Protein AF-X1HHA1-F1 (afdb_monomer_lite)

Organism: NCBI:txid412755

Foldseek 3Di:
DDDQFKKKFFLADCVQFDPVFKDKAQWDDAPNHQTDHSQKIFIWTHGVPRPDPPDDTHTGMIIHGNVHDDPVRVVVVCVVSVRDGPDIGGRNDLPPDPDDPPDPDPDQLQCPQWAWAWDADPVRFTKIKTAPGWAPPRWGDDPSPDTDGDHQVNCVVVVVVQDWDFDADPPDPVGTQAISVVVQWDWDQDNTHIIIMGRGDPDPVSVVVNVVSHVD

pLDDT: mean 76.44, std 15.83, range [33.91, 95.75]

Structure (mmCIF, N/CA/C/O backbone):
data_AF-X1HHA1-F1
#
_entry.id   AF-X1HHA1-F1
#
loop_
_atom_site.group_PDB
_atom_site.id
_atom_site.type_symbol
_atom_site.label_atom_id
_atom_site.label_alt_id
_atom_site.label_comp_id
_atom_site.label_asym_id
_atom_site.label_entity_id
_atom_site.label_seq_id
_atom_site.pdbx_PDB_ins_code
_atom_site.Cartn_x
_atom_site.Cartn_y
_atom_site.Cartn_z
_atom_site.occupancy
_atom_site.B_iso_or_equiv
_atom_site.auth_seq_id
_atom_site.auth_comp_id
_atom_site.auth_asym_id
_atom_site.auth_atom_id
_atom_site.pdbx_PDB_model_num
ATOM 1 N N . MET A 1 1 ? 14.373 -5.058 -29.067 1.00 40.28 1 MET A N 1
ATOM 2 C CA . MET A 1 1 ? 14.393 -4.889 -27.602 1.00 40.28 1 MET A CA 1
ATOM 3 C C . MET A 1 1 ? 15.536 -3.934 -27.298 1.00 40.28 1 MET A C 1
ATOM 5 O O . MET A 1 1 ? 16.679 -4.352 -27.459 1.00 40.28 1 MET A O 1
ATOM 9 N N . PRO A 1 2 ? 15.276 -2.637 -27.064 1.00 44.66 2 PRO A N 1
ATOM 10 C CA . PRO A 1 2 ? 16.333 -1.727 -26.633 1.00 44.66 2 PRO A CA 1
ATOM 11 C C . PRO A 1 2 ? 16.893 -2.208 -25.286 1.00 44.66 2 PRO A C 1
ATOM 13 O O . PRO A 1 2 ? 16.159 -2.743 -24.461 1.00 44.66 2 PRO A O 1
ATOM 16 N N . TYR A 1 3 ? 18.209 -2.102 -25.116 1.00 46.59 3 TYR A N 1
ATOM 17 C CA . TYR A 1 3 ? 18.872 -2.399 -23.849 1.00 46.59 3 TYR A CA 1
ATOM 18 C C . TYR A 1 3 ? 18.558 -1.270 -22.862 1.00 46.59 3 TYR A C 1
ATOM 20 O O . TYR A 1 3 ? 18.626 -0.106 -23.251 1.00 46.59 3 TYR A O 1
ATOM 28 N N . ALA A 1 4 ? 18.268 -1.617 -21.607 1.00 52.94 4 ALA A N 1
ATOM 29 C CA . ALA A 1 4 ? 17.821 -0.706 -20.546 1.00 52.94 4 ALA A CA 1
ATOM 30 C C . ALA A 1 4 ? 18.732 0.519 -20.286 1.00 52.94 4 ALA A C 1
ATOM 32 O O . ALA A 1 4 ? 18.313 1.462 -19.634 1.00 52.94 4 ALA A O 1
ATOM 33 N N . ASN A 1 5 ? 19.956 0.552 -20.828 1.00 63.41 5 ASN A N 1
ATOM 34 C CA . ASN A 1 5 ? 20.992 1.518 -20.442 1.00 63.41 5 ASN A CA 1
ATOM 35 C C . ASN A 1 5 ? 21.490 2.392 -21.616 1.00 63.41 5 ASN A C 1
ATOM 37 O O . ASN A 1 5 ? 22.507 3.078 -21.498 1.00 63.41 5 ASN A O 1
ATOM 41 N N . GLU A 1 6 ? 20.860 2.325 -22.797 1.00 69.19 6 GLU A N 1
ATOM 42 C CA . GLU A 1 6 ? 21.356 3.017 -23.997 1.00 69.19 6 GLU A CA 1
ATOM 43 C C . GLU A 1 6 ? 20.220 3.621 -24.831 1.00 69.19 6 GLU A C 1
ATOM 45 O O . GLU A 1 6 ? 19.357 2.899 -25.335 1.00 69.19 6 GLU A O 1
ATOM 50 N N . HIS A 1 7 ? 20.265 4.938 -25.066 1.00 74.00 7 HIS A N 1
ATOM 51 C CA . HIS A 1 7 ? 19.402 5.568 -26.061 1.00 74.00 7 HIS A CA 1
ATOM 52 C C . HIS A 1 7 ? 19.818 5.096 -27.455 1.00 74.00 7 HIS A C 1
ATOM 54 O O . HIS A 1 7 ? 20.997 4.912 -27.759 1.00 74.00 7 HIS A O 1
ATOM 60 N N . SER A 1 8 ? 18.848 4.904 -28.334 1.00 77.56 8 SER A N 1
ATOM 61 C CA . SER A 1 8 ? 19.041 4.311 -29.646 1.00 77.56 8 SER A CA 1
ATOM 62 C C . SER A 1 8 ? 18.475 5.199 -30.736 1.00 77.56 8 SER A C 1
ATOM 64 O O . SER A 1 8 ? 17.267 5.263 -30.940 1.00 77.56 8 SER A O 1
ATOM 66 N N . ALA A 1 9 ? 19.358 5.809 -31.516 1.00 80.19 9 ALA A N 1
ATOM 67 C CA . ALA A 1 9 ? 18.980 6.489 -32.741 1.00 80.19 9 ALA A CA 1
ATOM 68 C C . ALA A 1 9 ? 19.104 5.525 -33.923 1.00 80.19 9 ALA A C 1
ATOM 70 O O . ALA A 1 9 ? 20.203 5.189 -34.370 1.00 80.19 9 ALA A O 1
ATOM 71 N N . ARG A 1 10 ? 17.969 5.073 -34.447 1.00 79.62 10 ARG A N 1
ATOM 72 C CA . ARG A 1 10 ? 17.901 4.211 -35.624 1.00 79.62 10 ARG A CA 1
ATOM 73 C C . ARG A 1 10 ? 18.060 5.055 -36.883 1.00 79.62 10 ARG A C 1
ATOM 75 O O . ARG A 1 10 ? 17.212 5.889 -37.187 1.00 79.62 10 ARG A O 1
ATOM 82 N N . LEU A 1 11 ? 19.134 4.826 -37.633 1.00 78.31 11 LEU A N 1
ATOM 83 C CA . LEU A 1 11 ? 19.413 5.537 -38.884 1.00 78.31 11 LEU A CA 1
ATOM 84 C C . LEU A 1 11 ? 18.693 4.903 -40.075 1.00 78.31 11 LEU A C 1
ATOM 86 O O . LEU A 1 11 ? 18.327 5.610 -41.011 1.00 78.31 11 LEU A O 1
ATOM 90 N N . ARG A 1 12 ? 18.498 3.579 -40.045 1.00 74.62 12 ARG A N 1
ATOM 91 C CA . ARG A 1 12 ? 17.799 2.802 -41.077 1.00 74.62 12 ARG A CA 1
ATOM 92 C C . ARG A 1 12 ? 17.052 1.619 -40.480 1.00 74.62 12 ARG A C 1
ATOM 94 O O . ARG A 1 12 ? 17.374 1.173 -39.378 1.00 74.62 12 ARG A O 1
ATOM 101 N N . ASP A 1 13 ? 16.066 1.122 -41.215 1.00 70.88 13 ASP A N 1
ATOM 102 C CA . ASP A 1 13 ? 15.265 -0.012 -40.777 1.00 70.88 13 ASP A CA 1
ATOM 103 C C . ASP A 1 13 ? 16.130 -1.285 -40.679 1.00 70.88 13 ASP A C 1
ATOM 105 O O . ASP A 1 13 ? 16.857 -1.579 -41.628 1.00 70.88 13 ASP A O 1
ATOM 109 N N . PRO A 1 14 ? 16.123 -2.029 -39.553 1.00 67.38 14 PRO A N 1
ATOM 110 C CA . PRO A 1 14 ? 16.806 -3.319 -39.443 1.00 67.38 14 PRO A CA 1
ATOM 111 C C . PRO A 1 14 ? 16.392 -4.340 -40.510 1.00 67.38 14 PRO A C 1
ATOM 113 O O . PRO A 1 14 ? 17.214 -5.192 -40.844 1.00 67.38 14 PRO A O 1
ATOM 116 N N . ASP A 1 15 ? 15.180 -4.263 -41.062 1.00 70.69 15 ASP A N 1
ATOM 117 C CA . ASP A 1 15 ? 14.700 -5.238 -42.047 1.00 70.69 15 ASP A CA 1
ATOM 118 C C . ASP A 1 15 ? 15.442 -5.150 -43.388 1.00 70.69 15 ASP A C 1
ATOM 120 O O . ASP A 1 15 ? 15.541 -6.157 -44.100 1.00 70.69 15 ASP A O 1
ATOM 124 N N . ASP A 1 16 ? 16.049 -3.997 -43.685 1.00 69.31 16 ASP A N 1
ATOM 125 C CA . ASP A 1 16 ? 16.899 -3.777 -44.861 1.00 69.31 16 ASP A CA 1
ATOM 126 C C . ASP A 1 16 ? 18.271 -4.471 -44.747 1.00 69.31 16 ASP A C 1
ATOM 128 O O . ASP A 1 16 ? 19.019 -4.560 -45.729 1.00 69.31 16 ASP A O 1
ATOM 132 N N . PHE A 1 17 ? 18.625 -4.965 -43.558 1.00 73.12 17 PHE A N 1
ATOM 133 C CA . PHE A 1 17 ? 19.934 -5.530 -43.242 1.00 73.12 17 PHE A CA 1
ATOM 134 C C . PHE A 1 17 ? 19.890 -7.040 -43.052 1.00 73.12 17 PHE A C 1
ATOM 136 O O . PHE A 1 17 ? 18.882 -7.624 -42.658 1.00 73.12 17 PHE A O 1
ATOM 143 N N . ASP A 1 18 ? 21.015 -7.681 -43.352 1.00 73.44 18 ASP A N 1
ATOM 144 C CA . ASP A 1 18 ? 21.221 -9.093 -43.062 1.00 73.44 18 ASP A CA 1
ATOM 145 C C . ASP A 1 18 ? 21.380 -9.286 -41.544 1.00 73.44 18 ASP A C 1
ATOM 147 O O . ASP A 1 18 ? 22.240 -8.650 -40.921 1.00 73.44 18 ASP A O 1
ATOM 151 N N . ALA A 1 19 ? 20.537 -10.145 -40.963 1.00 68.75 19 ALA A N 1
ATOM 152 C CA . ALA A 1 19 ? 20.420 -10.353 -39.522 1.00 68.75 19 ALA A CA 1
ATOM 153 C C . ALA A 1 19 ? 21.716 -10.870 -38.879 1.00 68.75 19 ALA A C 1
ATOM 155 O O . ALA A 1 19 ? 21.990 -10.553 -37.722 1.00 68.75 19 ALA A O 1
ATOM 156 N N . ASP A 1 20 ? 22.543 -11.581 -39.646 1.00 70.19 20 ASP A N 1
ATOM 157 C CA . ASP A 1 20 ? 23.795 -12.163 -39.158 1.00 70.19 20 ASP A CA 1
ATOM 158 C C . ASP A 1 20 ? 25.005 -11.236 -39.389 1.00 70.19 20 ASP A C 1
ATOM 160 O O . ASP A 1 20 ? 26.139 -11.561 -39.036 1.00 70.19 20 ASP A O 1
ATOM 164 N N . SER A 1 21 ? 24.785 -10.052 -39.977 1.00 72.31 21 SER A N 1
ATOM 165 C CA . SER A 1 21 ? 25.851 -9.115 -40.366 1.00 72.31 21 SER A CA 1
ATOM 166 C C . SER A 1 21 ? 26.088 -7.966 -39.382 1.00 72.31 21 SER A C 1
ATOM 168 O O . SER A 1 21 ? 26.958 -7.119 -39.622 1.00 72.31 21 SER A O 1
ATOM 170 N N . PHE A 1 22 ? 25.320 -7.902 -38.291 1.00 77.88 22 PHE A N 1
ATOM 171 C CA . PHE A 1 22 ? 25.401 -6.788 -37.354 1.00 77.88 22 PHE A CA 1
ATOM 172 C C . PHE A 1 22 ? 26.691 -6.818 -36.533 1.00 77.88 22 PHE A C 1
ATOM 174 O O . PHE A 1 22 ? 27.022 -7.803 -35.875 1.00 77.88 22 PHE A O 1
ATOM 181 N N . ARG A 1 23 ? 27.404 -5.690 -36.512 1.00 79.44 23 ARG A N 1
ATOM 182 C CA . ARG A 1 23 ? 28.617 -5.508 -35.712 1.00 79.44 23 ARG A CA 1
ATOM 183 C C . ARG A 1 23 ? 28.562 -4.200 -34.945 1.00 79.44 23 ARG A C 1
ATOM 185 O O . ARG A 1 23 ? 28.274 -3.152 -35.511 1.00 79.44 23 ARG A O 1
ATOM 192 N N . ARG A 1 24 ? 28.914 -4.243 -33.662 1.00 80.62 24 ARG A N 1
ATOM 193 C CA . ARG A 1 24 ? 29.018 -3.053 -32.812 1.00 80.62 24 ARG A CA 1
ATOM 194 C C . ARG A 1 24 ? 30.470 -2.585 -32.704 1.00 80.62 24 ARG A C 1
ATOM 196 O O . ARG A 1 24 ? 31.357 -3.395 -32.443 1.00 80.62 24 ARG A O 1
ATOM 203 N N . THR A 1 25 ? 30.706 -1.285 -32.858 1.00 79.19 25 THR A N 1
ATOM 204 C CA . TH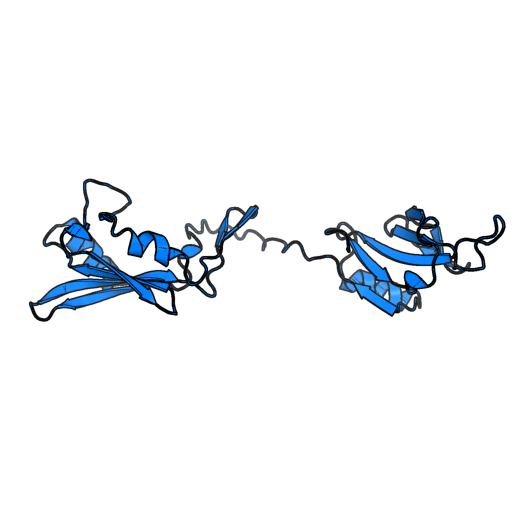R A 1 25 ? 31.985 -0.633 -32.522 1.00 79.19 25 THR A CA 1
ATOM 205 C C . THR A 1 25 ? 31.747 0.538 -31.570 1.00 79.19 25 THR A C 1
ATOM 207 O O . THR A 1 25 ? 30.639 1.068 -31.506 1.00 79.19 25 THR A O 1
ATOM 210 N N . LYS A 1 26 ? 32.767 0.926 -30.799 1.00 77.88 26 LYS A N 1
ATOM 211 C CA . LYS A 1 26 ? 32.751 2.133 -29.959 1.00 77.88 26 LYS A CA 1
ATOM 212 C C . LYS A 1 26 ? 33.551 3.211 -30.677 1.00 77.88 26 LYS A C 1
ATOM 214 O O . LYS A 1 26 ? 34.729 2.992 -30.942 1.00 77.88 26 LYS A O 1
ATOM 219 N N . GLY A 1 27 ? 32.905 4.318 -31.033 1.00 69.94 27 GLY A N 1
ATOM 220 C CA . GLY A 1 27 ? 33.516 5.360 -31.857 1.00 69.94 27 GLY A CA 1
ATOM 221 C C . GLY A 1 27 ? 33.871 4.908 -33.276 1.00 69.94 27 GLY A C 1
ATOM 222 O O . GLY A 1 27 ? 33.836 3.724 -33.629 1.00 69.94 27 GLY A O 1
ATOM 223 N N . GLY A 1 28 ? 34.164 5.888 -34.126 1.00 75.50 28 GLY A N 1
ATOM 224 C CA . GLY A 1 28 ? 34.526 5.666 -35.524 1.00 75.50 28 GLY A CA 1
ATOM 225 C C . GLY A 1 28 ? 34.098 6.818 -36.421 1.00 75.50 28 GLY A C 1
ATOM 226 O O . GLY A 1 28 ? 33.609 7.839 -35.950 1.00 75.50 28 GLY A O 1
ATOM 227 N N . THR A 1 29 ? 34.265 6.658 -37.729 1.00 76.06 29 THR A N 1
ATOM 228 C CA . THR A 1 29 ? 33.808 7.648 -38.711 1.00 76.06 29 THR A CA 1
ATOM 229 C C . THR A 1 29 ? 32.616 7.083 -39.467 1.00 76.06 29 THR A C 1
ATOM 231 O O . THR A 1 29 ? 32.749 6.081 -40.168 1.00 76.06 29 THR A O 1
ATOM 234 N N . ILE A 1 30 ? 31.451 7.718 -39.343 1.00 72.94 30 ILE A N 1
ATOM 235 C CA . ILE A 1 30 ? 30.253 7.387 -40.123 1.00 72.94 30 ILE A CA 1
ATOM 236 C C . ILE A 1 30 ? 30.141 8.328 -41.325 1.00 72.94 30 ILE A C 1
ATOM 238 O O . ILE A 1 30 ? 30.582 9.475 -41.280 1.00 72.94 30 ILE A O 1
ATOM 242 N N . TYR A 1 31 ? 29.563 7.840 -42.425 1.00 69.88 31 TYR A N 1
ATOM 243 C CA . TYR A 1 31 ? 29.380 8.615 -43.662 1.00 69.88 31 TYR A CA 1
ATOM 244 C C . TYR A 1 31 ? 30.667 9.278 -44.202 1.00 69.88 31 TYR A C 1
ATOM 246 O O . TYR A 1 31 ? 30.611 10.332 -44.824 1.00 69.88 31 TYR A O 1
ATOM 254 N N . GLY A 1 32 ? 31.836 8.678 -43.952 1.00 64.12 32 GLY A N 1
ATOM 255 C CA . GLY A 1 32 ? 33.132 9.116 -44.486 1.00 64.12 32 GLY A CA 1
ATOM 256 C C . GLY A 1 32 ? 33.732 10.384 -43.862 1.00 64.12 32 GLY A C 1
ATOM 257 O O . GLY A 1 32 ? 34.949 10.529 -43.889 1.00 64.12 32 GLY A O 1
ATOM 258 N N . SER A 1 33 ? 32.928 11.266 -43.262 1.00 68.25 33 SER A N 1
ATOM 259 C CA . SER A 1 33 ? 33.391 12.551 -42.708 1.00 68.25 33 SER A CA 1
ATOM 260 C C . SER A 1 33 ? 32.914 12.857 -41.286 1.00 68.25 33 SER A C 1
ATOM 262 O O . SER A 1 33 ? 33.460 13.758 -40.651 1.00 68.25 33 SER A O 1
ATOM 264 N N . LYS A 1 34 ? 31.936 12.119 -40.744 1.00 75.62 34 LYS A N 1
ATOM 265 C CA . LYS A 1 34 ? 31.358 12.410 -39.423 1.00 75.62 34 LYS A CA 1
ATOM 266 C C . LYS A 1 34 ? 32.035 11.564 -38.354 1.00 75.62 34 LYS A C 1
ATOM 268 O O . LYS A 1 34 ? 31.860 10.345 -38.312 1.00 75.62 34 LYS A O 1
ATOM 273 N N . LYS A 1 35 ? 32.830 12.205 -37.497 1.00 76.50 35 LYS A N 1
ATOM 274 C CA . LYS A 1 35 ? 33.553 11.536 -36.412 1.00 76.50 35 LYS A CA 1
ATOM 275 C C . LYS A 1 35 ? 32.625 11.326 -35.218 1.00 76.50 35 LYS A C 1
ATOM 277 O O . LYS A 1 35 ? 32.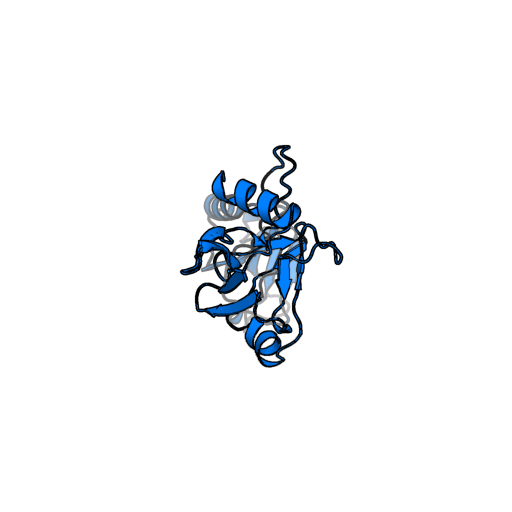163 12.277 -34.602 1.00 76.50 35 LYS A O 1
ATOM 282 N N . VAL A 1 36 ? 32.397 10.068 -34.881 1.00 79.75 36 VAL A N 1
ATOM 283 C CA . VAL A 1 36 ? 31.640 9.644 -33.710 1.00 79.75 36 VAL A CA 1
ATOM 284 C C . VAL A 1 36 ? 32.628 9.395 -32.562 1.00 79.75 36 VAL A C 1
ATOM 286 O O . VAL A 1 36 ? 33.581 8.627 -32.745 1.00 79.75 36 VAL A O 1
ATOM 289 N N . PRO A 1 37 ? 32.449 10.030 -31.393 1.00 77.38 37 PRO A N 1
ATOM 290 C CA . PRO A 1 37 ? 33.283 9.784 -30.221 1.00 77.38 37 PRO A CA 1
ATOM 291 C C . PRO A 1 37 ? 33.151 8.338 -29.723 1.00 77.38 37 PRO A C 1
ATOM 293 O O . PRO A 1 37 ? 32.121 7.694 -29.907 1.00 77.38 37 PRO A O 1
ATOM 296 N N . GLU A 1 38 ? 34.184 7.828 -29.047 1.00 76.88 38 GLU A N 1
ATOM 297 C CA . GLU A 1 38 ? 34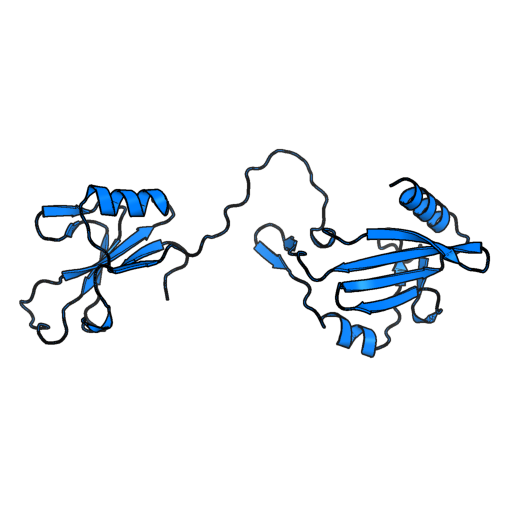.190 6.470 -28.468 1.00 76.88 38 GLU A CA 1
ATOM 298 C C . GLU A 1 38 ? 33.127 6.261 -27.382 1.00 76.88 38 GLU A C 1
ATOM 300 O O . GLU A 1 38 ? 32.771 5.125 -27.065 1.00 76.88 38 GLU A O 1
ATOM 305 N N . THR A 1 39 ? 32.575 7.359 -26.864 1.00 76.56 39 THR A N 1
ATOM 306 C CA . THR A 1 39 ? 31.444 7.369 -25.936 1.00 76.56 39 THR A CA 1
ATOM 307 C C . THR A 1 39 ? 30.126 6.955 -26.593 1.00 76.56 39 THR A C 1
ATOM 309 O O . THR A 1 39 ? 29.191 6.624 -25.877 1.00 76.56 39 THR A O 1
ATOM 312 N N . ILE A 1 40 ? 30.035 6.942 -27.929 1.00 80.81 40 ILE A N 1
ATOM 313 C CA . ILE A 1 40 ? 28.852 6.513 -28.683 1.00 80.81 40 ILE A CA 1
ATOM 314 C C . ILE A 1 40 ? 29.154 5.176 -29.373 1.00 80.81 40 ILE A C 1
ATOM 316 O O . ILE A 1 40 ? 30.172 4.988 -30.047 1.00 80.81 40 ILE A O 1
ATOM 320 N N . GLY A 1 41 ? 28.241 4.220 -29.217 1.00 81.25 41 GLY A N 1
ATOM 321 C CA . GLY A 1 41 ? 28.269 2.952 -29.933 1.00 81.25 41 GLY A CA 1
ATOM 322 C C . GLY A 1 41 ? 27.704 3.099 -31.343 1.00 81.25 41 GLY A C 1
ATOM 323 O O . GLY A 1 41 ? 26.634 3.666 -31.531 1.00 81.25 41 GLY A O 1
ATOM 324 N N . ILE A 1 42 ? 28.379 2.537 -32.339 1.00 83.25 42 ILE A N 1
ATOM 325 C CA . ILE A 1 42 ? 27.871 2.455 -33.709 1.00 83.25 42 ILE A CA 1
ATOM 326 C C . ILE A 1 42 ? 27.502 1.003 -33.988 1.00 83.25 42 ILE A C 1
ATOM 328 O O . ILE A 1 42 ? 28.329 0.100 -33.839 1.00 83.25 42 ILE A O 1
ATOM 332 N N . VAL A 1 43 ? 26.256 0.778 -34.393 1.00 82.00 43 VAL A N 1
ATOM 333 C CA . VAL A 1 43 ? 25.795 -0.503 -34.926 1.00 82.00 43 VAL A CA 1
ATOM 334 C C . VAL A 1 43 ? 25.927 -0.446 -36.436 1.00 82.00 43 VAL A C 1
ATOM 336 O O . VAL A 1 43 ? 25.288 0.367 -37.099 1.00 82.00 43 VAL A O 1
ATOM 339 N N . TRP A 1 44 ? 26.766 -1.316 -36.969 1.00 80.38 44 TRP A N 1
ATOM 340 C CA . TRP A 1 44 ? 26.999 -1.498 -38.389 1.00 80.38 44 TRP A CA 1
ATOM 341 C C . TRP A 1 44 ? 26.257 -2.730 -38.886 1.00 80.38 44 TRP A C 1
ATOM 343 O O . TRP A 1 44 ? 26.146 -3.708 -38.152 1.00 80.38 44 TRP A O 1
ATOM 353 N N . GLY A 1 45 ? 25.812 -2.716 -40.136 1.00 79.88 45 GLY A N 1
ATOM 354 C CA . GLY A 1 45 ? 25.271 -3.897 -40.804 1.00 79.88 45 GLY A CA 1
ATOM 355 C C . GLY A 1 45 ? 25.540 -3.868 -42.305 1.00 79.88 45 GLY A C 1
ATOM 356 O O . GLY A 1 45 ? 25.906 -2.831 -42.868 1.00 79.88 45 GLY A O 1
ATOM 357 N N . LYS A 1 46 ? 25.343 -5.010 -42.966 1.00 78.06 46 LYS A N 1
ATOM 358 C CA . LYS A 1 46 ? 25.339 -5.124 -44.430 1.00 78.06 46 LYS A CA 1
ATOM 359 C C . LYS A 1 46 ? 23.899 -5.218 -44.940 1.00 78.06 46 LYS A C 1
ATOM 361 O O . LYS A 1 46 ? 23.059 -5.858 -44.316 1.00 78.06 46 LYS A O 1
ATOM 366 N N . LEU A 1 47 ? 23.606 -4.573 -46.069 1.00 73.94 47 LEU A N 1
ATOM 367 C CA . LEU A 1 47 ? 22.267 -4.595 -46.670 1.00 73.94 47 LEU A CA 1
ATOM 368 C C . LEU A 1 47 ? 21.959 -5.958 -47.305 1.00 73.94 47 LEU A C 1
ATOM 370 O O . LEU A 1 47 ? 22.827 -6.553 -47.956 1.00 73.94 47 LEU A O 1
ATOM 374 N N . LYS A 1 48 ? 20.701 -6.402 -47.208 1.00 63.69 48 LYS A N 1
ATOM 375 C CA . LYS A 1 48 ? 20.208 -7.590 -47.919 1.00 63.69 48 LYS A CA 1
ATOM 376 C C . LYS A 1 48 ? 20.394 -7.398 -49.430 1.00 63.69 48 LYS A C 1
ATOM 378 O O . LYS A 1 48 ? 19.935 -6.421 -50.013 1.00 63.69 48 LYS A O 1
ATOM 383 N N . GLY A 1 49 ? 21.123 -8.314 -50.069 1.00 63.12 49 GLY A N 1
ATOM 384 C CA . GLY A 1 49 ? 21.438 -8.267 -51.506 1.00 63.12 49 GLY A CA 1
ATOM 385 C C . GLY A 1 49 ? 22.776 -7.606 -51.879 1.00 63.12 49 GLY A C 1
ATOM 386 O O . GLY A 1 49 ? 23.242 -7.792 -53.003 1.00 63.12 49 GLY A O 1
ATOM 387 N N . LYS A 1 50 ? 23.443 -6.913 -50.943 1.00 55.75 50 LYS A N 1
ATOM 388 C CA . LYS A 1 50 ? 24.840 -6.434 -51.057 1.00 55.75 50 LYS A CA 1
ATOM 389 C C . LYS A 1 50 ? 25.711 -6.990 -49.925 1.00 55.75 50 LYS A C 1
ATOM 391 O O . LYS A 1 50 ? 26.541 -6.306 -49.339 1.00 55.75 50 LYS A O 1
ATOM 396 N N . ALA A 1 51 ? 25.474 -8.249 -49.570 1.00 56.03 51 ALA A N 1
ATOM 397 C CA . ALA A 1 51 ? 26.247 -8.977 -48.572 1.00 56.03 51 ALA A CA 1
ATOM 398 C C . ALA A 1 51 ? 27.460 -9.676 -49.215 1.00 56.03 51 ALA A C 1
ATOM 400 O O . ALA A 1 51 ? 27.779 -10.815 -48.879 1.00 56.03 51 ALA A O 1
ATOM 401 N N . LYS A 1 52 ? 28.131 -9.037 -50.187 1.00 57.00 52 LYS A N 1
ATOM 402 C CA . LYS A 1 52 ? 29.387 -9.583 -50.714 1.00 57.00 52 LYS A CA 1
ATOM 403 C C . LYS A 1 52 ? 30.519 -9.322 -49.701 1.00 57.00 52 LYS A C 1
ATOM 405 O O . LYS A 1 52 ? 30.400 -8.434 -48.845 1.00 57.00 52 LYS A O 1
ATOM 410 N N . PRO A 1 53 ? 31.626 -10.086 -49.753 1.00 56.59 53 PRO A N 1
ATOM 411 C CA . PRO A 1 53 ? 32.762 -9.892 -48.849 1.00 56.59 53 PRO A CA 1
ATOM 412 C C . PRO A 1 53 ? 33.336 -8.465 -48.886 1.00 56.59 53 PRO A C 1
ATOM 414 O O . PRO A 1 53 ? 33.668 -7.939 -47.828 1.00 56.59 53 PRO A O 1
ATOM 417 N N . ASP A 1 54 ? 33.339 -7.835 -50.067 1.00 59.59 54 ASP A N 1
ATOM 418 C CA . ASP A 1 54 ? 33.920 -6.508 -50.342 1.00 59.59 54 ASP A CA 1
ATOM 419 C C . ASP A 1 54 ? 33.002 -5.306 -50.059 1.00 59.59 54 ASP A C 1
ATOM 421 O O . ASP A 1 54 ? 33.443 -4.161 -50.159 1.00 59.59 54 ASP A O 1
ATOM 425 N N . ASP A 1 55 ? 31.727 -5.517 -49.716 1.00 63.78 55 ASP A N 1
ATOM 426 C CA . ASP A 1 55 ? 30.819 -4.396 -49.461 1.00 63.78 55 ASP A CA 1
ATOM 427 C C . ASP A 1 55 ? 31.099 -3.773 -48.074 1.00 63.78 55 ASP A C 1
ATOM 429 O O . ASP A 1 55 ? 31.079 -4.492 -47.059 1.00 63.78 55 ASP A O 1
ATOM 433 N N . PRO A 1 56 ? 31.349 -2.446 -47.994 1.00 66.50 56 PRO A N 1
ATOM 434 C CA . PRO A 1 56 ? 31.631 -1.786 -46.730 1.00 66.50 56 PRO A CA 1
ATOM 435 C C . PRO A 1 56 ? 30.377 -1.797 -45.847 1.00 66.50 56 PRO A C 1
ATOM 437 O O . PRO A 1 56 ? 29.276 -1.505 -46.327 1.00 66.50 56 PRO A O 1
ATOM 440 N N . PRO A 1 57 ? 30.513 -2.120 -44.551 1.00 71.81 57 PRO A N 1
ATOM 441 C CA . PRO A 1 57 ? 29.385 -2.092 -43.639 1.00 71.81 57 PRO A CA 1
ATOM 442 C C . PRO A 1 57 ? 28.895 -0.649 -43.476 1.00 71.81 57 PRO A C 1
ATOM 444 O O . PRO A 1 57 ? 29.692 0.287 -43.403 1.00 71.81 57 PRO A O 1
ATOM 447 N N . ILE A 1 58 ? 27.579 -0.463 -43.412 1.00 79.12 58 ILE A N 1
ATOM 448 C CA . ILE A 1 58 ? 26.965 0.861 -43.262 1.00 79.12 58 ILE A CA 1
ATOM 449 C C . ILE A 1 58 ? 26.370 1.011 -41.858 1.00 79.12 58 ILE A C 1
ATOM 451 O O . ILE A 1 58 ? 25.979 0.009 -41.249 1.00 79.12 58 ILE A O 1
ATOM 455 N N . PRO A 1 59 ? 26.305 2.238 -41.316 1.00 80.12 59 PRO A N 1
ATOM 456 C CA . PRO A 1 59 ? 25.772 2.452 -39.981 1.00 80.12 59 PRO A CA 1
ATOM 457 C C . PRO A 1 59 ? 24.246 2.281 -40.002 1.00 80.12 59 PRO A C 1
ATOM 459 O O . PRO A 1 59 ? 23.542 2.927 -40.778 1.00 80.12 59 PRO A O 1
ATOM 462 N N . GLN A 1 60 ? 23.742 1.395 -39.149 1.00 80.50 60 GLN A N 1
ATOM 463 C CA . GLN A 1 60 ? 22.323 1.081 -38.998 1.00 80.50 60 GLN A CA 1
ATOM 464 C C . GLN A 1 60 ? 21.696 1.850 -37.829 1.00 80.50 60 GLN A C 1
ATOM 466 O O . GLN A 1 60 ? 20.599 2.393 -37.967 1.00 80.50 60 GLN A O 1
ATOM 471 N N . ALA A 1 61 ? 22.404 1.964 -36.703 1.00 80.94 61 ALA A N 1
ATOM 472 C CA . ALA A 1 61 ? 21.959 2.731 -35.543 1.00 80.94 61 ALA A CA 1
ATOM 473 C C . ALA A 1 61 ? 23.138 3.288 -34.739 1.00 80.94 61 ALA A C 1
ATOM 475 O O . ALA A 1 61 ? 24.231 2.720 -34.732 1.00 80.94 61 ALA A O 1
ATOM 476 N N . LEU A 1 62 ? 22.889 4.381 -34.024 1.00 81.44 62 LEU A N 1
ATOM 477 C CA . LEU A 1 62 ? 23.784 4.936 -33.014 1.00 81.44 62 LEU A CA 1
ATOM 478 C C . LEU A 1 62 ? 23.203 4.666 -31.628 1.00 81.44 62 LEU A C 1
ATOM 480 O O . LEU A 1 62 ? 22.004 4.821 -31.405 1.00 81.44 62 LEU A O 1
ATOM 484 N N . ARG A 1 63 ? 24.062 4.233 -30.711 1.00 81.94 63 ARG A N 1
ATOM 485 C CA . ARG A 1 63 ? 23.734 3.899 -29.326 1.00 81.94 63 ARG A CA 1
ATOM 486 C C . ARG A 1 63 ? 24.443 4.886 -28.416 1.00 81.94 63 ARG A C 1
ATOM 488 O O . ARG A 1 63 ? 25.669 4.967 -28.444 1.00 81.94 63 ARG A O 1
ATOM 495 N N . PHE A 1 64 ? 23.681 5.614 -27.623 1.00 80.12 64 PHE A N 1
ATOM 496 C CA . PHE A 1 64 ? 24.165 6.614 -26.684 1.00 80.12 64 PHE A CA 1
ATOM 497 C C . PHE A 1 64 ? 23.991 6.048 -25.272 1.00 80.12 64 PHE A C 1
ATOM 499 O O . PHE A 1 64 ? 22.855 5.927 -24.815 1.00 80.12 64 PHE A O 1
ATOM 506 N N . PRO A 1 65 ? 25.072 5.638 -24.592 1.00 76.69 65 PRO A N 1
ATOM 507 C CA . PRO A 1 65 ? 25.000 5.168 -23.213 1.00 76.69 65 PRO A CA 1
ATOM 508 C C . PRO A 1 65 ? 24.490 6.270 -22.283 1.00 76.69 65 PRO A C 1
ATOM 510 O O . PRO A 1 65 ? 25.023 7.382 -22.322 1.00 76.69 65 PRO A O 1
ATOM 513 N N . THR A 1 66 ? 23.520 5.947 -21.425 1.00 70.94 66 THR A N 1
ATOM 514 C CA . THR A 1 66 ? 22.953 6.880 -20.430 1.00 70.94 66 THR A CA 1
ATOM 515 C C . THR A 1 66 ? 23.998 7.386 -19.434 1.00 70.94 66 THR A C 1
ATOM 517 O O . THR A 1 66 ? 23.864 8.482 -18.904 1.00 70.94 66 THR A O 1
ATOM 520 N N . GLU A 1 67 ? 25.083 6.630 -19.232 1.00 68.06 67 GLU A N 1
ATOM 521 C CA . GLU A 1 67 ? 26.228 7.016 -18.393 1.00 68.06 67 GLU A CA 1
ATOM 522 C C . GLU A 1 67 ? 26.898 8.325 -18.840 1.00 68.06 67 GLU A C 1
ATOM 524 O O . GLU A 1 67 ? 27.481 9.025 -18.019 1.00 68.06 67 GLU A O 1
ATOM 529 N N . ASN A 1 68 ? 26.853 8.638 -20.142 1.00 71.44 68 ASN A N 1
ATOM 530 C CA . ASN A 1 68 ? 27.575 9.775 -20.725 1.00 71.44 68 ASN A CA 1
ATOM 531 C C . ASN A 1 68 ? 26.684 10.726 -21.534 1.00 71.44 68 ASN A C 1
ATOM 533 O O . ASN A 1 68 ? 27.160 11.781 -21.948 1.00 71.44 68 ASN A O 1
ATOM 537 N N . TRP A 1 69 ? 25.442 10.337 -21.824 1.00 71.69 69 TRP A N 1
ATOM 538 C CA . TRP A 1 69 ? 24.553 11.066 -22.722 1.00 71.69 69 TRP A CA 1
ATOM 539 C C . TRP A 1 69 ? 23.124 11.041 -22.197 1.00 71.69 69 TRP A C 1
ATOM 541 O O . TRP A 1 69 ? 22.551 9.968 -22.025 1.00 71.69 69 TRP A O 1
ATOM 551 N N . THR A 1 70 ? 22.530 12.219 -22.021 1.00 74.38 70 THR A N 1
ATOM 552 C CA . THR A 1 70 ? 21.083 12.355 -21.798 1.00 74.38 70 THR A CA 1
ATOM 553 C C . THR A 1 70 ? 20.305 12.294 -23.118 1.00 74.38 70 THR A C 1
ATOM 555 O O . THR A 1 70 ? 20.863 12.526 -24.193 1.00 74.38 70 THR A O 1
ATOM 558 N N . GLU A 1 71 ? 18.990 12.043 -23.066 1.00 71.44 71 GLU A N 1
ATOM 559 C CA . GLU A 1 71 ? 18.123 12.060 -24.258 1.00 71.44 71 GLU A CA 1
ATOM 560 C C . GLU A 1 71 ? 18.258 13.373 -25.048 1.00 71.44 71 GLU A C 1
ATOM 562 O O . GLU A 1 71 ? 18.398 13.364 -26.276 1.00 71.44 71 GLU A O 1
ATOM 567 N N . SER A 1 72 ? 18.236 14.499 -24.336 1.00 72.50 72 SER A N 1
ATOM 568 C CA . SER A 1 72 ? 18.333 15.836 -24.920 1.00 72.50 72 SER A CA 1
ATOM 569 C C . SER A 1 72 ? 19.697 16.079 -25.566 1.00 72.50 72 SER A C 1
ATOM 571 O O . SER A 1 72 ? 19.764 16.621 -26.669 1.00 72.50 72 SER A O 1
ATOM 573 N N . GLU A 1 73 ? 20.786 15.648 -24.925 1.00 76.19 73 GLU A N 1
ATOM 574 C CA . GLU A 1 73 ? 22.139 15.771 -25.480 1.00 76.19 73 GLU A CA 1
ATOM 575 C C . GLU A 1 73 ? 22.350 14.855 -26.685 1.00 76.19 73 GLU A C 1
ATOM 577 O O . GLU A 1 73 ? 22.955 15.275 -27.669 1.00 76.19 73 GLU A O 1
ATOM 582 N N . ALA A 1 74 ? 21.813 13.633 -26.652 1.00 77.62 74 ALA A N 1
ATOM 583 C CA . ALA A 1 74 ? 21.884 12.698 -27.767 1.00 77.62 74 ALA A CA 1
ATOM 584 C C . ALA A 1 74 ? 21.137 13.234 -28.999 1.00 77.62 74 ALA A C 1
ATOM 586 O O . ALA A 1 74 ? 21.679 13.212 -30.106 1.00 77.62 74 ALA A O 1
ATOM 587 N N . LYS A 1 75 ? 19.922 13.773 -28.816 1.00 74.88 75 LYS A N 1
ATOM 588 C CA . LYS A 1 75 ? 19.151 14.420 -29.893 1.00 74.88 75 LYS A CA 1
ATOM 589 C C . LYS A 1 75 ? 19.878 15.637 -30.454 1.00 74.88 75 LYS A C 1
ATOM 591 O O . LYS A 1 75 ? 20.057 15.731 -31.665 1.00 74.88 75 LYS A O 1
ATOM 596 N N . LYS A 1 76 ? 20.368 16.513 -29.576 1.00 77.75 76 LYS A N 1
ATOM 597 C CA . LYS A 1 76 ? 21.113 17.706 -29.980 1.00 77.75 76 LYS A CA 1
ATOM 598 C C . LYS A 1 76 ? 22.388 17.352 -30.745 1.00 77.75 76 LYS A C 1
ATOM 600 O O . LYS A 1 76 ? 22.666 17.943 -31.777 1.00 77.75 76 LYS A O 1
ATOM 605 N N . TRP A 1 77 ? 23.127 16.337 -30.303 1.00 81.44 77 TRP A N 1
ATOM 606 C CA . TRP A 1 77 ? 24.332 15.888 -30.997 1.00 81.44 77 TRP A CA 1
ATOM 607 C C . TRP A 1 77 ? 24.029 15.329 -32.393 1.00 81.44 77 TRP A C 1
ATOM 609 O O . TRP A 1 77 ? 24.788 15.576 -33.331 1.00 81.44 77 TRP A O 1
ATOM 619 N N . LEU A 1 78 ? 22.917 14.602 -32.556 1.00 80.00 78 LEU A N 1
ATOM 620 C CA . LEU A 1 78 ? 22.461 14.134 -33.869 1.00 80.00 78 LEU A CA 1
ATOM 621 C C . LEU A 1 78 ? 22.127 15.306 -34.799 1.00 80.00 78 LEU A C 1
ATOM 623 O O . LEU A 1 78 ? 22.498 15.260 -35.971 1.00 80.00 78 LEU A O 1
ATOM 627 N N . GLU A 1 79 ? 21.476 16.350 -34.284 1.00 78.19 79 GLU A N 1
ATOM 628 C CA . GLU A 1 79 ? 21.153 17.572 -35.031 1.00 78.19 79 GLU A CA 1
ATOM 629 C C . GLU A 1 79 ? 22.408 18.372 -35.407 1.00 78.19 79 GLU A C 1
ATOM 631 O O . GLU A 1 79 ? 22.600 18.668 -36.586 1.00 78.19 79 GLU A O 1
ATOM 636 N N . ASP A 1 80 ? 23.302 18.630 -34.447 1.00 77.31 80 ASP A N 1
ATOM 637 C CA . ASP A 1 80 ? 24.557 19.373 -34.641 1.00 77.31 80 ASP A CA 1
ATOM 638 C C . ASP A 1 80 ? 25.483 18.692 -35.664 1.00 77.31 80 ASP A C 1
ATOM 640 O O . ASP A 1 80 ? 26.239 19.350 -36.378 1.00 77.31 80 ASP A O 1
ATOM 644 N N . ASN A 1 81 ? 25.415 17.361 -35.764 1.00 75.81 81 ASN A N 1
ATOM 645 C CA . ASN A 1 81 ? 26.168 16.579 -36.744 1.00 75.81 81 ASN A CA 1
ATOM 646 C C . ASN A 1 81 ? 25.366 16.286 -38.023 1.00 75.81 81 ASN A C 1
ATOM 648 O O . ASN A 1 81 ? 25.820 15.494 -38.853 1.00 75.81 81 ASN A O 1
ATOM 652 N N . GLU A 1 82 ? 24.182 16.877 -38.205 1.00 74.62 82 GLU A N 1
ATOM 653 C CA . GLU A 1 82 ? 23.275 16.689 -39.349 1.00 74.62 82 GLU A CA 1
ATOM 654 C C . GLU A 1 82 ? 22.962 15.205 -39.649 1.00 74.62 82 GLU A C 1
ATOM 656 O O . GLU A 1 82 ? 22.934 14.755 -40.804 1.00 74.62 82 GLU A O 1
ATOM 661 N N . ILE A 1 83 ? 22.828 14.379 -38.613 1.00 75.31 83 ILE A N 1
ATOM 662 C CA . ILE A 1 83 ? 22.573 12.942 -38.726 1.00 75.31 83 ILE A CA 1
ATOM 663 C C . ILE A 1 83 ? 21.064 12.704 -38.731 1.00 75.31 83 ILE A C 1
ATOM 665 O O . ILE A 1 83 ? 20.391 12.800 -37.709 1.00 75.31 83 ILE A O 1
ATOM 669 N N . LYS A 1 84 ? 20.530 12.329 -39.897 1.00 72.00 84 LYS A N 1
ATOM 670 C CA . LY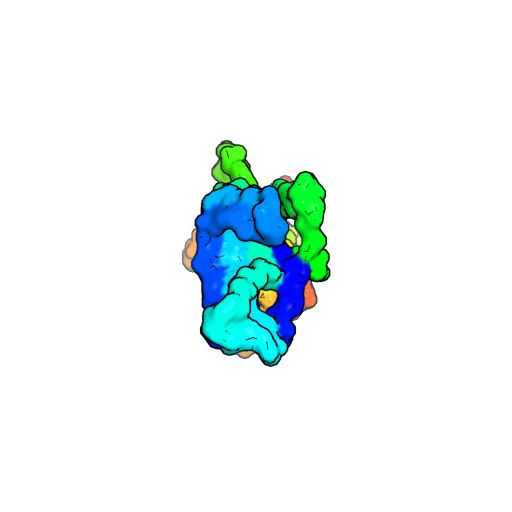S A 1 84 ? 19.121 11.949 -40.035 1.00 72.00 84 LYS A CA 1
ATOM 671 C C . LYS A 1 84 ? 18.889 10.554 -39.457 1.00 72.00 84 LYS A C 1
ATOM 673 O O . LYS A 1 84 ? 19.524 9.594 -39.896 1.00 72.00 84 LYS A O 1
ATOM 678 N N . PHE A 1 85 ? 17.962 10.452 -38.512 1.00 74.75 85 PHE A N 1
ATOM 679 C CA . PHE A 1 85 ? 17.470 9.195 -37.956 1.00 74.75 85 PHE A CA 1
ATOM 680 C C . PHE A 1 85 ? 15.992 9.003 -38.316 1.00 74.75 85 PHE A C 1
ATOM 682 O O . PHE A 1 85 ? 15.257 9.969 -38.501 1.00 74.75 85 PHE A O 1
ATOM 689 N N . VAL A 1 86 ? 15.570 7.747 -38.448 1.00 73.06 86 VAL A N 1
ATOM 690 C CA . VAL A 1 86 ? 14.182 7.357 -38.740 1.00 73.06 86 VAL A CA 1
ATOM 691 C C . VAL A 1 86 ? 13.374 7.264 -37.449 1.00 73.06 86 VAL A C 1
ATOM 693 O O . VAL A 1 86 ? 12.223 7.685 -37.405 1.00 73.06 86 VAL A O 1
ATOM 696 N N . LEU A 1 87 ? 13.982 6.725 -36.391 1.00 74.44 87 LEU A N 1
ATOM 697 C CA . LEU A 1 87 ? 13.340 6.544 -35.095 1.00 74.44 87 LEU A CA 1
ATOM 698 C C . LEU A 1 87 ? 14.368 6.750 -33.985 1.00 74.44 87 LEU A C 1
ATOM 700 O O . LEU A 1 87 ? 15.443 6.153 -34.023 1.00 74.44 87 LEU A O 1
ATOM 704 N N . PHE A 1 88 ? 14.041 7.587 -33.006 1.00 71.50 88 PHE A N 1
ATOM 705 C CA . PHE A 1 88 ? 14.822 7.709 -31.780 1.00 71.50 88 PHE A CA 1
ATOM 706 C C . PHE A 1 88 ? 14.068 7.003 -30.660 1.00 71.50 88 PHE A C 1
ATOM 708 O O . PHE A 1 88 ? 12.971 7.410 -30.289 1.00 71.50 88 PHE A O 1
ATOM 715 N N . GLU A 1 89 ? 14.654 5.927 -30.158 1.00 70.94 89 GLU A N 1
ATOM 716 C CA . GLU A 1 89 ? 14.155 5.149 -29.033 1.00 70.94 89 GLU A CA 1
ATOM 717 C C . GLU A 1 89 ? 14.991 5.571 -27.814 1.00 70.94 89 GLU A C 1
ATOM 719 O O . GLU A 1 89 ? 16.170 5.208 -27.752 1.00 70.94 89 GLU A O 1
ATOM 724 N N . PRO A 1 90 ? 14.470 6.391 -26.883 1.00 67.50 90 PRO A N 1
ATOM 725 C CA . PRO A 1 90 ? 15.206 6.716 -25.665 1.00 67.50 90 PRO A CA 1
ATOM 726 C C . PRO A 1 90 ? 15.479 5.434 -24.861 1.00 67.50 90 PRO A C 1
ATOM 728 O O . PRO A 1 90 ? 14.755 4.446 -24.999 1.00 67.50 90 PRO A O 1
ATOM 731 N N . ALA A 1 91 ? 16.544 5.429 -24.052 1.00 62.22 91 ALA A N 1
ATOM 732 C CA . ALA A 1 91 ? 16.732 4.394 -23.046 1.00 62.22 91 ALA A CA 1
ATOM 733 C C . ALA A 1 91 ? 15.474 4.334 -22.171 1.00 62.22 91 ALA A C 1
ATOM 735 O O . ALA A 1 91 ? 14.868 5.376 -21.910 1.00 62.22 91 ALA A O 1
ATOM 736 N N . GLU A 1 92 ? 15.080 3.138 -21.731 1.00 53.31 92 GLU A N 1
ATOM 737 C CA . GLU A 1 92 ? 14.130 3.043 -20.625 1.00 53.31 92 GLU A CA 1
ATOM 738 C C . GLU A 1 92 ? 14.734 3.818 -19.454 1.00 53.31 92 GLU A C 1
ATOM 740 O O . GLU A 1 92 ? 15.827 3.499 -18.993 1.00 53.31 92 GLU A O 1
ATOM 745 N N . GLU A 1 93 ? 14.068 4.892 -19.035 1.00 46.25 93 GLU A N 1
ATOM 746 C CA . GLU A 1 93 ? 14.502 5.656 -17.877 1.00 46.25 93 GLU A CA 1
ATOM 747 C C . GLU A 1 93 ? 14.458 4.730 -16.656 1.00 46.25 93 GLU A C 1
ATOM 749 O O . GLU A 1 93 ? 13.390 4.435 -16.112 1.00 46.25 93 GLU A O 1
ATOM 754 N N . GLU A 1 94 ? 15.625 4.289 -16.183 1.00 43.34 94 GLU A N 1
ATOM 755 C CA . GLU A 1 94 ? 15.788 4.052 -14.756 1.00 43.34 94 GLU A CA 1
ATOM 756 C C . GLU A 1 94 ? 15.473 5.393 -14.091 1.00 43.34 94 GLU A C 1
ATOM 758 O O . GLU A 1 94 ? 16.238 6.351 -14.214 1.00 43.34 94 GLU A O 1
ATOM 763 N N . LYS A 1 95 ? 14.290 5.492 -13.475 1.00 40.72 95 LYS A N 1
ATOM 764 C CA . LYS A 1 95 ? 13.854 6.660 -12.709 1.00 40.72 95 LYS A CA 1
ATOM 765 C C . LYS A 1 95 ? 14.947 6.980 -11.689 1.00 40.72 95 LYS A C 1
ATOM 767 O O . LYS A 1 95 ? 15.036 6.338 -10.644 1.00 40.72 95 LYS A O 1
ATOM 772 N N . THR A 1 96 ? 15.797 7.951 -11.997 1.00 33.91 96 THR A N 1
ATOM 773 C CA . THR A 1 96 ? 16.822 8.437 -11.084 1.00 33.91 96 THR A CA 1
ATOM 774 C C . THR A 1 96 ? 16.121 9.009 -9.860 1.00 33.91 96 THR A C 1
ATOM 776 O O . THR A 1 96 ? 15.262 9.888 -9.951 1.00 33.91 96 THR A O 1
ATOM 779 N N . ALA A 1 97 ? 16.443 8.435 -8.701 1.00 36.62 97 ALA A N 1
ATOM 780 C CA . ALA A 1 97 ? 15.930 8.862 -7.410 1.00 36.62 97 ALA A CA 1
ATOM 781 C C . ALA A 1 97 ? 16.143 10.376 -7.219 1.00 36.62 97 ALA A C 1
ATOM 783 O O . ALA A 1 97 ? 17.237 10.869 -7.512 1.00 36.62 97 ALA A O 1
ATOM 784 N N . PRO A 1 98 ? 15.149 11.123 -6.705 1.00 36.56 98 PRO A N 1
ATOM 785 C CA . PRO A 1 98 ? 15.364 12.517 -6.364 1.00 36.56 98 PRO A CA 1
ATOM 786 C C . PRO A 1 98 ? 16.414 12.633 -5.252 1.00 36.56 98 PRO A C 1
ATOM 788 O O . PRO A 1 98 ? 16.476 11.827 -4.319 1.00 36.56 98 PRO A O 1
ATOM 791 N N . GLU A 1 99 ? 17.248 13.655 -5.403 1.00 37.44 99 GLU A N 1
ATOM 792 C CA . GLU A 1 99 ? 18.320 14.074 -4.510 1.00 37.44 99 GLU A CA 1
ATOM 793 C C . GLU A 1 99 ? 17.859 14.126 -3.041 1.00 37.44 99 GLU A C 1
ATOM 795 O O . GLU A 1 99 ? 16.786 14.640 -2.710 1.00 37.44 99 GLU A O 1
ATOM 800 N N . LYS A 1 100 ? 18.671 13.537 -2.154 1.00 45.47 100 LYS A N 1
ATOM 801 C CA . LYS A 1 100 ? 18.416 13.440 -0.714 1.00 45.47 100 LYS A CA 1
ATOM 802 C C . LYS A 1 100 ? 18.518 14.812 -0.048 1.00 45.47 100 LYS A C 1
ATOM 804 O O . LYS A 1 100 ? 19.565 15.151 0.497 1.00 45.47 100 LYS A O 1
ATOM 809 N N . ASP A 1 101 ? 17.402 15.523 0.038 1.00 40.50 101 ASP A N 1
ATOM 810 C CA . ASP A 1 101 ? 17.213 16.464 1.137 1.00 40.50 101 ASP A CA 1
ATOM 811 C C . ASP A 1 101 ? 16.954 15.669 2.420 1.00 40.50 101 ASP A C 1
ATOM 813 O O . ASP A 1 101 ? 16.032 14.854 2.504 1.00 40.50 101 ASP A O 1
ATOM 817 N N . GLY A 1 102 ? 17.829 15.875 3.407 1.00 41.31 102 GLY A N 1
ATOM 818 C CA . GLY A 1 102 ? 17.887 15.183 4.692 1.00 41.31 102 GLY A CA 1
ATOM 819 C C . GLY A 1 102 ? 16.663 15.401 5.579 1.00 41.31 102 GLY A C 1
ATOM 820 O O . GLY A 1 102 ? 16.754 16.014 6.639 1.00 41.31 102 GLY A O 1
ATOM 821 N N . VAL A 1 103 ? 15.529 14.837 5.182 1.00 42.12 103 VAL A N 1
ATOM 822 C CA . VAL A 1 103 ? 14.385 14.594 6.052 1.00 42.12 103 VAL A CA 1
ATOM 823 C C . VAL A 1 103 ? 14.238 13.085 6.167 1.00 42.12 103 VAL A C 1
ATOM 825 O O . VAL A 1 103 ? 13.956 12.402 5.184 1.00 42.12 103 VAL A O 1
ATOM 828 N N . GLU A 1 104 ? 14.438 12.554 7.372 1.00 36.19 104 GLU A N 1
ATOM 829 C CA . GLU A 1 104 ? 14.067 11.184 7.718 1.00 36.19 104 GLU A CA 1
ATOM 830 C C . GLU A 1 104 ? 12.544 11.047 7.536 1.00 36.19 104 GLU A C 1
ATOM 832 O O . GLU A 1 104 ? 11.751 11.330 8.433 1.00 36.19 104 GLU A O 1
ATOM 837 N N . ARG A 1 105 ? 12.103 10.680 6.329 1.00 42.50 105 ARG A N 1
ATOM 838 C CA . ARG A 1 105 ? 10.693 10.417 6.047 1.00 42.50 105 ARG A CA 1
ATOM 839 C C . ARG A 1 105 ? 10.401 8.975 6.427 1.00 42.50 105 ARG A C 1
ATOM 841 O O . ARG A 1 105 ? 10.584 8.057 5.635 1.00 42.50 105 ARG A O 1
ATOM 848 N N . ARG A 1 106 ? 9.917 8.779 7.653 1.00 36.84 106 ARG A N 1
ATOM 849 C CA . ARG A 1 106 ? 9.237 7.543 8.060 1.00 36.84 106 ARG A CA 1
ATOM 850 C C . ARG A 1 106 ? 7.855 7.520 7.416 1.00 36.84 106 ARG A C 1
ATOM 852 O O . ARG A 1 106 ? 6.858 7.815 8.063 1.00 36.84 106 ARG A O 1
ATOM 859 N N . PHE A 1 107 ? 7.804 7.236 6.122 1.00 38.16 107 PHE A N 1
ATOM 860 C CA . PHE A 1 107 ? 6.549 7.011 5.423 1.00 38.16 107 PHE A CA 1
ATOM 861 C C . PHE A 1 107 ? 6.673 5.708 4.643 1.00 38.16 107 PHE A C 1
ATOM 863 O O . PHE A 1 107 ? 7.383 5.630 3.645 1.00 38.16 107 PHE A O 1
ATOM 870 N N . LEU A 1 108 ? 5.997 4.666 5.128 1.00 37.53 108 LEU A N 1
ATOM 871 C CA . LEU A 1 108 ? 5.644 3.531 4.286 1.00 37.53 108 LEU A CA 1
ATOM 872 C C . LEU A 1 108 ? 4.725 4.087 3.194 1.00 37.53 108 LEU A C 1
ATOM 874 O O . LEU A 1 108 ? 3.626 4.562 3.478 1.00 37.53 108 LEU A O 1
ATOM 878 N N . ALA A 1 109 ? 5.197 4.077 1.950 1.00 36.97 109 ALA A N 1
ATOM 879 C CA . ALA A 1 109 ? 4.505 4.651 0.798 1.00 36.97 109 ALA A CA 1
ATOM 880 C C . ALA A 1 109 ? 3.168 3.952 0.445 1.00 36.97 109 ALA A C 1
ATOM 882 O O . ALA A 1 109 ? 2.474 4.366 -0.476 1.00 36.97 109 ALA A O 1
ATOM 883 N N . THR A 1 110 ? 2.725 2.977 1.243 1.00 42.03 110 THR A N 1
ATOM 884 C CA . THR A 1 110 ? 1.340 2.480 1.269 1.00 42.03 110 THR A CA 1
ATOM 885 C C . THR A 1 110 ? 0.323 3.513 1.784 1.00 42.03 110 THR A C 1
ATOM 887 O O . THR A 1 110 ? -0.879 3.292 1.660 1.00 42.03 110 THR A O 1
ATOM 890 N N . ALA A 1 111 ? 0.772 4.637 2.356 1.00 47.06 111 ALA A N 1
ATOM 891 C CA . ALA A 1 111 ? -0.090 5.626 3.007 1.00 47.06 111 ALA A CA 1
ATOM 892 C C . ALA A 1 111 ? -0.506 6.833 2.137 1.00 47.06 111 ALA A C 1
ATOM 894 O O . ALA A 1 111 ? -1.240 7.696 2.619 1.00 47.06 111 ALA A O 1
ATOM 895 N N . ALA A 1 112 ? -0.105 6.921 0.862 1.00 49.34 112 ALA A N 1
ATOM 896 C CA . ALA A 1 112 ? -0.621 7.961 -0.034 1.00 49.34 112 ALA A CA 1
ATOM 897 C C . ALA A 1 112 ? -2.112 7.700 -0.348 1.00 49.34 112 ALA A C 1
ATOM 899 O O . ALA A 1 112 ? -2.445 6.966 -1.272 1.00 49.34 112 ALA A O 1
ATOM 900 N N . GLY A 1 113 ? -3.014 8.269 0.461 1.00 56.66 113 GLY A N 1
ATOM 901 C CA . GLY A 1 113 ? -4.474 8.163 0.309 1.00 56.66 113 GLY A CA 1
ATOM 902 C C . GLY A 1 113 ? -5.184 7.234 1.304 1.00 56.66 113 GLY A C 1
ATOM 903 O O . GLY A 1 113 ? -6.421 7.167 1.286 1.00 56.66 113 GLY A O 1
ATOM 904 N N . ALA A 1 114 ? -4.433 6.556 2.180 1.00 69.06 114 ALA A N 1
ATOM 905 C CA . ALA A 1 114 ? -4.972 5.841 3.333 1.00 69.06 114 ALA A CA 1
ATOM 906 C C . ALA A 1 114 ? -5.293 6.854 4.442 1.00 69.06 114 ALA A C 1
ATOM 908 O O . ALA A 1 114 ? -4.401 7.417 5.071 1.00 69.06 114 ALA A O 1
ATOM 909 N N . GLU A 1 115 ? -6.578 7.117 4.656 1.00 80.75 115 GLU A N 1
ATOM 910 C CA . GLU A 1 115 ? -7.062 8.027 5.694 1.00 80.75 115 GLU A CA 1
ATOM 911 C C . GLU A 1 115 ? -7.917 7.249 6.685 1.00 80.75 115 GLU A C 1
ATOM 913 O O . GLU A 1 115 ? -8.698 6.386 6.275 1.00 80.75 115 GLU A O 1
ATOM 918 N N . MET A 1 116 ? -7.806 7.600 7.966 1.00 86.81 116 MET A N 1
ATOM 919 C CA . MET A 1 116 ? -8.658 7.094 9.038 1.00 86.81 116 MET A CA 1
ATOM 920 C C . MET A 1 116 ? -9.364 8.270 9.716 1.00 86.81 116 MET A C 1
ATOM 922 O O . MET A 1 116 ? -8.781 9.340 9.878 1.00 86.81 116 MET A O 1
ATOM 926 N N . ARG A 1 117 ? -10.625 8.083 10.093 1.00 90.94 117 ARG A N 1
ATOM 927 C CA . ARG A 1 117 ? -11.476 9.075 10.755 1.00 90.94 117 ARG A CA 1
ATOM 928 C C . ARG A 1 117 ? -12.246 8.421 11.894 1.00 90.94 117 ARG A C 1
ATOM 930 O O . ARG A 1 117 ? -12.501 7.218 11.864 1.00 90.94 117 ARG A O 1
ATOM 937 N N . ILE A 1 118 ? -12.613 9.216 12.895 1.00 91.88 118 ILE A N 1
ATOM 938 C CA . ILE A 1 118 ? -13.522 8.784 13.956 1.00 91.88 118 ILE A CA 1
ATOM 939 C C . ILE A 1 118 ? -14.945 9.192 13.589 1.00 91.88 118 ILE A C 1
ATOM 941 O O . ILE A 1 118 ? -15.248 10.373 13.443 1.00 91.88 118 ILE A O 1
ATOM 945 N N . ASP A 1 119 ? -15.813 8.193 13.496 1.00 89.12 119 ASP A N 1
ATOM 946 C CA . ASP A 1 119 ? -17.258 8.337 13.415 1.00 89.12 119 ASP A CA 1
ATOM 947 C C . ASP A 1 119 ? -17.897 7.954 14.756 1.00 89.12 119 ASP A C 1
ATOM 949 O O . ASP A 1 119 ? -17.328 7.211 15.562 1.00 89.12 119 ASP A O 1
ATOM 953 N N . ARG A 1 120 ? -19.127 8.418 14.992 1.00 85.38 120 ARG A N 1
ATOM 954 C CA . ARG A 1 120 ? -19.949 7.953 16.117 1.00 85.38 120 ARG A CA 1
ATOM 955 C C . ARG A 1 120 ? -21.023 6.999 15.623 1.00 85.38 120 ARG A C 1
ATOM 957 O O . ARG A 1 120 ? -21.772 7.309 14.701 1.00 85.38 120 ARG A O 1
ATOM 964 N N . THR A 1 121 ? -21.109 5.838 16.259 1.00 79.06 121 THR A N 1
ATOM 965 C CA . THR A 1 121 ? -22.215 4.894 16.051 1.00 79.06 121 THR A CA 1
ATOM 966 C C . THR A 1 121 ? -23.524 5.456 16.613 1.00 79.06 121 THR A C 1
ATOM 968 O O . THR A 1 121 ? -23.511 6.367 17.443 1.00 79.06 121 THR A O 1
ATOM 971 N N . ALA A 1 122 ? -24.663 4.891 16.197 1.00 77.81 122 ALA A N 1
ATOM 972 C CA . ALA A 1 122 ? -25.982 5.266 16.722 1.00 77.81 122 ALA A CA 1
ATOM 973 C C . ALA A 1 122 ? -26.072 5.124 18.255 1.00 77.81 122 ALA A C 1
ATOM 975 O O . ALA A 1 122 ? -26.753 5.908 18.910 1.00 77.81 122 ALA A O 1
ATOM 976 N N . ASP A 1 123 ? -25.312 4.184 18.820 1.00 78.75 123 ASP A N 1
ATOM 977 C CA . ASP A 1 123 ? -25.233 3.922 20.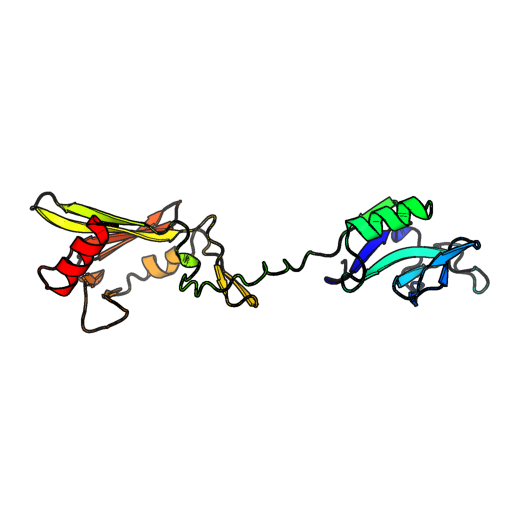259 1.00 78.75 123 ASP A CA 1
ATOM 978 C C . ASP A 1 123 ? -24.215 4.828 20.985 1.00 78.75 123 ASP A C 1
ATOM 980 O O . ASP A 1 123 ? -23.904 4.611 22.155 1.00 78.75 123 ASP A O 1
ATOM 984 N N . GLY A 1 124 ? -23.643 5.820 20.293 1.00 79.56 124 GLY A N 1
ATOM 985 C CA . GLY A 1 124 ? -22.703 6.793 20.853 1.00 79.56 124 GLY A CA 1
ATOM 986 C C . GLY A 1 124 ? -21.258 6.306 21.007 1.00 79.56 124 GLY A C 1
ATOM 987 O O . GLY A 1 124 ? -20.421 7.065 21.489 1.00 79.56 124 GLY A O 1
ATOM 988 N N . LYS A 1 125 ? -20.934 5.078 20.583 1.00 84.25 125 LYS A N 1
ATOM 989 C CA . LYS A 1 125 ? -19.561 4.540 20.624 1.00 84.25 125 LYS A CA 1
ATOM 990 C C . LYS A 1 125 ? -18.717 5.074 19.472 1.00 84.25 125 LYS A C 1
ATOM 992 O O . LYS A 1 125 ? -19.238 5.231 18.362 1.00 84.25 125 LYS A O 1
ATOM 997 N N . SER A 1 126 ? -17.426 5.278 19.722 1.00 91.00 126 SER A N 1
ATOM 998 C CA . SER A 1 126 ? -16.459 5.674 18.697 1.00 91.00 126 SER A CA 1
ATOM 999 C C . SER A 1 126 ? -16.167 4.524 17.740 1.00 91.00 126 SER A C 1
ATOM 1001 O O . SER A 1 126 ? -15.922 3.388 18.152 1.00 91.00 126 SER A O 1
ATOM 1003 N N . ARG A 1 127 ? -16.156 4.836 16.448 1.00 94.06 127 ARG A N 1
ATOM 1004 C CA . ARG A 1 127 ? -15.821 3.908 15.377 1.00 94.06 127 ARG A CA 1
ATOM 1005 C C . ARG A 1 127 ? -14.725 4.507 14.521 1.00 94.06 127 ARG A C 1
ATOM 1007 O O . ARG A 1 127 ? -14.876 5.613 14.022 1.00 94.06 127 ARG A O 1
ATOM 1014 N N . LEU A 1 128 ? -13.636 3.776 14.338 1.00 93.69 128 LEU A N 1
ATOM 1015 C CA . LEU A 1 128 ? -12.554 4.184 13.453 1.00 93.69 128 LEU A CA 1
ATOM 1016 C C . LEU A 1 128 ? -12.840 3.648 12.050 1.00 93.69 128 LEU A C 1
ATOM 1018 O O . LEU A 1 128 ? -12.920 2.433 11.866 1.00 93.69 128 LEU A O 1
ATOM 1022 N N . THR A 1 129 ? -13.018 4.529 11.073 1.00 92.94 129 THR A N 1
ATOM 1023 C CA . THR A 1 129 ? -13.350 4.178 9.687 1.00 92.94 129 THR A CA 1
ATOM 1024 C C . THR A 1 129 ? -12.316 4.742 8.723 1.00 92.94 129 THR A C 1
ATOM 1026 O O . THR A 1 129 ? -11.726 5.791 8.970 1.00 92.94 129 THR A O 1
ATOM 1029 N N . GLY A 1 130 ? -12.063 4.046 7.618 1.00 91.19 130 GLY A N 1
ATOM 1030 C CA . GLY A 1 130 ? -11.073 4.496 6.647 1.00 91.19 130 GLY A CA 1
ATOM 1031 C C . GLY A 1 130 ? -10.637 3.422 5.668 1.00 91.19 130 GLY A C 1
ATOM 1032 O O . GLY A 1 130 ? -11.346 2.436 5.467 1.00 91.19 130 GLY A O 1
ATOM 1033 N N . TYR A 1 131 ? -9.465 3.614 5.067 1.00 90.06 131 TYR A N 1
ATOM 1034 C CA . TYR A 1 131 ? -8.862 2.653 4.141 1.00 90.06 131 TYR A CA 1
ATOM 1035 C C . TYR A 1 131 ? -7.521 2.168 4.682 1.00 90.06 131 TYR A C 1
ATOM 1037 O O . TYR A 1 131 ? -6.604 2.964 4.853 1.00 90.06 131 TYR A O 1
ATOM 1045 N N . ALA A 1 132 ? -7.400 0.859 4.914 1.00 88.19 132 ALA A N 1
ATOM 1046 C CA . ALA A 1 132 ? -6.140 0.234 5.326 1.00 88.19 132 ALA A CA 1
ATOM 1047 C C . ALA A 1 132 ? -5.142 0.095 4.164 1.00 88.19 132 ALA A C 1
ATOM 1049 O O . ALA A 1 132 ? -3.939 0.011 4.388 1.00 88.19 132 ALA A O 1
ATOM 1050 N N . ALA A 1 133 ? -5.644 0.065 2.929 1.00 87.06 133 ALA A N 1
ATOM 1051 C CA . ALA A 1 133 ? -4.858 0.100 1.701 1.00 87.06 133 ALA A CA 1
ATOM 1052 C C . ALA A 1 133 ? -5.695 0.746 0.590 1.00 87.06 133 ALA A C 1
ATOM 1054 O O . ALA A 1 133 ? -6.912 0.562 0.563 1.00 87.06 133 ALA A O 1
ATOM 1055 N N . VAL A 1 134 ? -5.058 1.466 -0.331 1.00 86.56 134 VAL A N 1
ATOM 1056 C CA . VAL A 1 134 ? -5.687 2.063 -1.523 1.00 86.56 134 VAL A CA 1
ATOM 1057 C C . VAL A 1 134 ? -4.994 1.558 -2.790 1.00 86.56 134 VAL A C 1
ATOM 1059 O O . VAL A 1 134 ? -3.827 1.174 -2.733 1.00 86.56 134 VAL A O 1
ATOM 1062 N N . PHE A 1 135 ? -5.707 1.505 -3.917 1.00 81.88 135 PHE A N 1
ATOM 1063 C CA . PHE A 1 135 ? -5.178 0.912 -5.153 1.00 81.88 135 PHE A CA 1
ATOM 1064 C C . PHE A 1 135 ? -4.398 1.893 -6.029 1.00 81.88 135 PHE A C 1
ATOM 1066 O O . PHE A 1 135 ? -3.328 1.551 -6.531 1.00 81.88 135 PHE A O 1
ATOM 1073 N N . GLU A 1 136 ? -4.916 3.107 -6.238 1.00 69.56 136 GLU A N 1
ATOM 1074 C CA . GLU A 1 136 ? -4.308 4.086 -7.144 1.00 69.56 136 GLU A CA 1
ATOM 1075 C C . GLU A 1 136 ? -4.522 5.541 -6.685 1.00 69.56 136 GLU A C 1
ATOM 1077 O O . GLU A 1 136 ? -5.593 5.856 -6.161 1.00 69.56 136 GLU A O 1
ATOM 1082 N N . PRO A 1 137 ? -3.547 6.444 -6.926 1.00 59.03 137 PRO A N 1
ATOM 1083 C CA . PRO A 1 137 ? -2.161 6.176 -7.319 1.00 59.03 137 PRO A CA 1
ATOM 1084 C C . PRO A 1 137 ? -1.310 5.885 -6.068 1.00 59.03 137 PRO A C 1
ATOM 1086 O O . PRO A 1 137 ? -0.687 6.783 -5.510 1.00 59.03 137 PRO A O 1
ATOM 1089 N N . ALA A 1 138 ? -1.294 4.633 -5.606 1.00 63.94 138 ALA A N 1
ATOM 1090 C CA . ALA A 1 138 ? -0.474 4.201 -4.478 1.00 63.94 138 ALA A CA 1
ATOM 1091 C C . ALA A 1 138 ? 0.595 3.224 -4.974 1.00 63.94 138 ALA A C 1
ATOM 1093 O O . ALA A 1 138 ? 0.450 2.005 -4.888 1.00 63.94 138 ALA A O 1
ATOM 1094 N N . GLU A 1 139 ? 1.650 3.782 -5.565 1.00 67.75 139 GLU A N 1
ATOM 1095 C CA . GLU A 1 139 ? 2.899 3.062 -5.802 1.00 67.75 139 GLU A CA 1
ATOM 1096 C C . GLU A 1 139 ? 3.825 3.311 -4.613 1.00 67.75 139 GLU A C 1
ATOM 1098 O O . GLU A 1 139 ? 4.066 4.458 -4.232 1.00 67.75 139 GLU A O 1
ATOM 1103 N N . ALA A 1 140 ? 4.327 2.232 -4.016 1.00 69.56 140 ALA A N 1
ATOM 1104 C CA . ALA A 1 140 ? 5.283 2.296 -2.929 1.00 69.56 140 ALA A CA 1
ATOM 1105 C C . ALA A 1 140 ? 6.677 1.938 -3.440 1.00 69.56 140 ALA A C 1
ATOM 1107 O O . ALA A 1 140 ? 6.908 0.824 -3.908 1.00 69.56 140 ALA A O 1
ATOM 1108 N N . ASP A 1 141 ? 7.611 2.881 -3.333 1.00 74.50 141 ASP A N 1
ATOM 1109 C CA . ASP A 1 141 ? 9.026 2.584 -3.517 1.00 74.50 141 ASP A CA 1
ATOM 1110 C C . ASP A 1 141 ? 9.560 1.844 -2.286 1.00 74.50 141 ASP A C 1
ATOM 1112 O O . ASP A 1 141 ? 9.488 2.331 -1.154 1.00 74.50 141 ASP A O 1
ATOM 1116 N N . ILE A 1 142 ? 10.078 0.643 -2.513 1.00 74.19 142 ILE A N 1
ATOM 1117 C CA . ILE A 1 142 ? 10.673 -0.201 -1.487 1.00 74.19 142 ILE A CA 1
ATOM 1118 C C . ILE A 1 142 ? 12.189 -0.111 -1.639 1.00 74.19 142 ILE A C 1
ATOM 1120 O O . ILE A 1 142 ? 12.817 -0.898 -2.353 1.00 74.19 142 ILE A O 1
ATOM 1124 N N . PHE A 1 143 ? 12.766 0.873 -0.945 1.00 70.38 143 PHE A N 1
ATOM 1125 C CA . PHE A 1 143 ? 14.211 1.118 -0.868 1.00 70.38 143 PHE A CA 1
ATOM 1126 C C . PHE A 1 143 ? 14.901 1.316 -2.233 1.00 70.38 143 PHE A C 1
ATOM 1128 O O . PHE A 1 143 ? 16.070 0.960 -2.377 1.00 70.38 143 PHE A O 1
ATOM 1135 N N . GLY A 1 144 ? 14.204 1.842 -3.243 1.00 71.94 144 GLY A N 1
ATOM 1136 C CA . GLY A 1 144 ? 14.733 2.016 -4.599 1.00 71.94 144 GLY A CA 1
ATOM 1137 C C . GLY A 1 144 ? 14.987 0.712 -5.360 1.00 71.94 144 GLY A C 1
ATOM 1138 O O . GLY A 1 144 ? 15.600 0.741 -6.421 1.00 71.94 144 GLY A O 1
ATOM 1139 N N . MET A 1 145 ? 14.569 -0.437 -4.819 1.00 74.88 145 MET A N 1
ATOM 1140 C CA . MET A 1 145 ? 14.784 -1.751 -5.436 1.00 74.88 145 MET A CA 1
ATOM 1141 C C . MET A 1 145 ? 13.531 -2.278 -6.134 1.00 74.88 145 MET A C 1
ATOM 1143 O O . MET A 1 145 ? 13.631 -2.992 -7.129 1.00 74.88 145 MET A O 1
ATOM 1147 N N . PHE A 1 146 ? 12.349 -1.953 -5.604 1.00 73.75 146 PHE A N 1
ATOM 1148 C CA . PHE A 1 146 ? 11.074 -2.431 -6.127 1.00 73.75 146 PHE A CA 1
ATOM 1149 C C . PHE A 1 146 ? 10.011 -1.351 -6.021 1.00 73.75 146 PHE A C 1
ATOM 1151 O O . PHE A 1 146 ? 9.919 -0.655 -5.013 1.00 73.75 146 PHE A O 1
ATOM 1158 N N . THR A 1 147 ? 9.149 -1.282 -7.029 1.00 78.31 147 THR A N 1
ATOM 1159 C CA . THR A 1 147 ? 7.890 -0.548 -6.942 1.00 78.31 147 THR A CA 1
ATOM 1160 C C . THR A 1 147 ? 6.773 -1.539 -6.644 1.00 78.31 147 THR A C 1
ATOM 1162 O O . THR A 1 147 ? 6.483 -2.425 -7.450 1.00 78.31 147 THR A O 1
ATOM 1165 N N . GLU A 1 148 ? 6.152 -1.411 -5.475 1.00 76.50 148 GLU A N 1
ATOM 1166 C CA . GLU A 1 148 ? 4.989 -2.203 -5.089 1.00 76.50 148 GLU A CA 1
ATOM 1167 C C . GLU A 1 148 ? 3.699 -1.448 -5.421 1.00 76.50 148 GLU A C 1
ATOM 1169 O O . GLU A 1 148 ? 3.565 -0.256 -5.152 1.00 76.50 148 GLU A O 1
ATOM 1174 N N . LYS A 1 149 ? 2.727 -2.165 -5.989 1.00 83.00 149 LYS A N 1
ATOM 1175 C CA . LYS A 1 149 ? 1.376 -1.661 -6.233 1.00 83.00 149 LYS A CA 1
ATOM 1176 C C . LYS A 1 149 ? 0.351 -2.686 -5.780 1.00 83.00 149 LYS A C 1
ATOM 1178 O O . LYS A 1 149 ? 0.393 -3.848 -6.193 1.00 83.00 149 LYS A O 1
ATOM 1183 N N . VAL A 1 150 ? -0.625 -2.239 -4.997 1.00 83.75 150 VAL A N 1
ATOM 1184 C CA . VAL A 1 150 ? -1.775 -3.066 -4.626 1.00 83.75 150 VAL A CA 1
ATOM 1185 C C . VAL A 1 150 ? -2.804 -2.991 -5.752 1.00 83.75 150 VAL A C 1
ATOM 1187 O O . VAL A 1 150 ? -3.370 -1.939 -6.026 1.00 83.75 150 VAL A O 1
ATOM 1190 N N . ARG A 1 151 ? -3.048 -4.110 -6.441 1.00 84.62 151 ARG A N 1
ATOM 1191 C CA . ARG A 1 151 ? -4.039 -4.159 -7.528 1.00 84.62 151 ARG A CA 1
ATOM 1192 C C . ARG A 1 151 ? -5.453 -4.369 -6.994 1.00 84.62 151 ARG A C 1
ATOM 1194 O O . ARG A 1 151 ? -5.646 -5.102 -6.024 1.00 84.62 151 ARG A O 1
ATOM 1201 N N . LEU A 1 152 ? -6.440 -3.840 -7.720 1.00 87.81 152 LEU A N 1
ATOM 1202 C CA . LEU A 1 152 ? -7.841 -4.222 -7.548 1.00 87.81 152 LEU A CA 1
ATOM 1203 C C . LEU A 1 152 ? -7.966 -5.753 -7.570 1.00 87.81 152 LEU A C 1
ATOM 1205 O O . LEU A 1 152 ? -7.434 -6.423 -8.461 1.00 87.81 152 LEU A O 1
ATOM 1209 N N . GLY A 1 153 ? -8.651 -6.315 -6.577 1.00 86.81 153 GLY A N 1
ATOM 1210 C CA . GLY A 1 153 ? -8.779 -7.758 -6.411 1.00 86.81 153 GLY A CA 1
ATOM 1211 C C . GLY A 1 153 ? -7.704 -8.430 -5.557 1.00 86.81 153 GLY A C 1
ATOM 1212 O O . GLY A 1 153 ? -7.813 -9.637 -5.321 1.00 86.81 153 GLY A O 1
ATOM 1213 N N . ALA A 1 154 ? -6.687 -7.701 -5.082 1.00 88.44 154 ALA A N 1
ATOM 1214 C CA . ALA A 1 154 ? -5.619 -8.269 -4.259 1.00 88.44 154 ALA A CA 1
ATOM 1215 C C . ALA A 1 154 ? -6.135 -8.893 -2.949 1.00 88.44 154 ALA A C 1
ATOM 1217 O O . ALA A 1 154 ? -5.572 -9.892 -2.489 1.00 88.44 154 ALA A O 1
ATOM 1218 N N . PHE A 1 155 ? -7.224 -8.371 -2.371 1.00 90.00 155 PHE A N 1
ATOM 1219 C CA . PHE A 1 155 ? -7.750 -8.839 -1.087 1.00 90.00 155 PHE A CA 1
ATOM 1220 C C . PHE A 1 155 ? -8.865 -9.877 -1.225 1.00 90.00 155 PHE A C 1
ATOM 1222 O O . PHE A 1 155 ? -9.119 -10.607 -0.266 1.00 90.00 155 PHE A O 1
ATOM 1229 N N . ARG A 1 156 ? -9.481 -10.034 -2.407 1.00 90.88 156 ARG A N 1
ATOM 1230 C CA . ARG A 1 156 ? -10.614 -10.959 -2.648 1.00 90.88 156 ARG A CA 1
ATOM 1231 C C . ARG A 1 156 ? -10.408 -12.356 -2.078 1.00 90.88 156 ARG A C 1
ATOM 1233 O O . ARG A 1 156 ? -11.277 -12.866 -1.376 1.00 90.88 156 ARG A O 1
ATOM 1240 N N . ARG A 1 157 ? -9.251 -12.977 -2.339 1.00 91.25 157 ARG A N 1
ATOM 1241 C CA . ARG A 1 157 ? -8.945 -14.322 -1.819 1.00 91.25 157 ARG A CA 1
ATOM 1242 C C . ARG A 1 157 ? -8.877 -14.333 -0.290 1.00 91.25 157 ARG A C 1
ATOM 1244 O O . ARG A 1 157 ? -9.382 -15.261 0.335 1.00 91.25 157 ARG A O 1
ATOM 1251 N N . ALA A 1 158 ? -8.252 -13.318 0.305 1.00 88.88 158 ALA A N 1
ATOM 1252 C CA . ALA A 1 158 ? -8.069 -13.226 1.750 1.00 88.88 158 ALA A CA 1
ATOM 1253 C C . ALA A 1 158 ? -9.405 -12.978 2.471 1.00 88.88 158 ALA A C 1
ATOM 1255 O O . ALA A 1 158 ? -9.711 -13.649 3.456 1.00 88.88 158 ALA A O 1
ATOM 1256 N N . LEU A 1 159 ? -10.232 -12.078 1.931 1.00 91.31 159 LEU A N 1
ATOM 1257 C CA . LEU A 1 159 ? -11.577 -11.795 2.432 1.00 91.31 159 LEU A CA 1
ATOM 1258 C C . LEU A 1 159 ? -12.494 -13.020 2.301 1.00 91.31 159 LEU A C 1
ATOM 1260 O O . LEU A 1 159 ? -13.196 -13.370 3.251 1.00 91.31 159 LEU A O 1
ATOM 1264 N N . ALA A 1 160 ? -12.434 -13.736 1.171 1.00 91.50 160 ALA A N 1
ATOM 1265 C CA . ALA A 1 160 ? -13.210 -14.959 0.954 1.00 91.50 160 ALA A CA 1
ATOM 1266 C C . ALA A 1 160 ? -12.844 -16.087 1.935 1.00 91.50 160 ALA A C 1
ATOM 1268 O O . ALA A 1 160 ? -13.714 -16.864 2.326 1.00 91.50 160 ALA A O 1
ATOM 1269 N N . ALA A 1 161 ? -11.582 -16.156 2.373 1.00 92.06 161 ALA A N 1
ATOM 1270 C CA . ALA A 1 161 ? -11.128 -17.143 3.352 1.00 92.06 161 ALA A CA 1
ATOM 1271 C C . ALA A 1 161 ? -11.693 -16.913 4.767 1.00 92.06 161 ALA A C 1
ATOM 1273 O O . ALA A 1 161 ? -11.618 -17.819 5.596 1.00 92.06 161 ALA A O 1
ATOM 1274 N N . LYS A 1 162 ? -12.252 -15.725 5.057 1.00 89.19 162 LYS A N 1
ATOM 1275 C CA . LYS A 1 162 ? -12.836 -15.361 6.364 1.00 89.19 162 LYS A CA 1
ATOM 1276 C C . LYS A 1 162 ? -11.907 -15.667 7.548 1.00 89.19 162 LYS A C 1
ATOM 1278 O O . LYS A 1 162 ? -12.348 -16.142 8.597 1.00 89.19 162 LYS A O 1
ATOM 1283 N N . ALA A 1 163 ? -10.612 -15.404 7.375 1.00 88.88 163 ALA A N 1
ATOM 1284 C CA . ALA A 1 163 ? -9.636 -15.550 8.444 1.00 88.88 163 ALA A CA 1
ATOM 1285 C C . ALA A 1 163 ? -9.940 -14.591 9.612 1.00 88.88 163 ALA A C 1
ATOM 1287 O O . ALA A 1 163 ? -10.545 -13.527 9.444 1.00 88.88 163 ALA A O 1
ATOM 1288 N N . ASP A 1 164 ? -9.499 -14.969 10.811 1.00 92.94 164 ASP A N 1
ATOM 1289 C CA . ASP A 1 164 ? -9.553 -14.091 11.979 1.00 92.94 164 ASP A CA 1
ATOM 1290 C C . ASP A 1 164 ? -8.456 -13.025 11.875 1.00 92.94 164 ASP A C 1
ATOM 1292 O O . ASP A 1 164 ? -7.285 -13.298 12.136 1.00 92.94 164 ASP A O 1
ATOM 1296 N N . VAL A 1 165 ? -8.847 -11.814 11.485 1.00 94.06 165 VAL A N 1
ATOM 1297 C CA . VAL A 1 165 ? -7.962 -10.653 11.363 1.00 94.06 165 VAL A CA 1
ATOM 1298 C C . VAL A 1 165 ? -8.101 -9.794 12.613 1.00 94.06 165 VAL A C 1
ATOM 1300 O O . VAL A 1 165 ? -9.199 -9.645 13.159 1.00 94.06 165 VAL A O 1
ATOM 1303 N N . ARG A 1 166 ? -6.979 -9.235 13.073 1.00 93.88 166 ARG A N 1
ATOM 1304 C CA . ARG A 1 166 ? -6.885 -8.419 14.287 1.00 93.88 166 ARG A CA 1
ATOM 1305 C C . ARG A 1 166 ? -6.402 -7.022 13.922 1.00 93.88 166 ARG A C 1
ATOM 1307 O O . ARG A 1 166 ? -5.369 -6.894 13.275 1.00 93.88 166 ARG A O 1
ATOM 1314 N N . ALA A 1 167 ? -7.123 -6.001 14.370 1.00 93.38 167 ALA A N 1
ATOM 1315 C CA . ALA A 1 167 ? -6.639 -4.627 14.375 1.00 93.38 167 ALA A CA 1
ATOM 1316 C C . ALA A 1 167 ? -5.851 -4.404 15.668 1.00 93.38 167 ALA A C 1
ATOM 1318 O O . ALA A 1 167 ? -6.395 -4.600 16.757 1.00 93.38 167 ALA A O 1
ATOM 1319 N N . LEU A 1 168 ? -4.576 -4.046 15.544 1.00 92.69 168 LEU A N 1
ATOM 1320 C CA . LEU A 1 168 ? -3.637 -3.911 16.656 1.00 92.69 168 LEU A CA 1
ATOM 1321 C C . LEU A 1 168 ? -3.081 -2.491 16.707 1.00 92.69 168 LEU A C 1
ATOM 1323 O O . LEU A 1 168 ? -2.915 -1.855 15.668 1.00 92.69 168 LEU A O 1
ATOM 1327 N N . VAL A 1 169 ? -2.730 -2.033 17.904 1.00 89.81 169 VAL A N 1
ATOM 1328 C CA . VAL A 1 169 ? -1.894 -0.840 18.071 1.00 89.81 169 VAL A CA 1
ATOM 1329 C C . VAL A 1 169 ? -0.433 -1.249 17.940 1.00 89.81 169 VAL A C 1
ATOM 1331 O O . VAL A 1 169 ? -0.000 -2.173 18.624 1.00 89.81 169 VAL A O 1
ATOM 1334 N N . ASP A 1 170 ? 0.315 -0.566 17.072 1.00 86.62 170 ASP A N 1
ATOM 1335 C CA . ASP A 1 170 ? 1.773 -0.723 16.936 1.00 86.62 170 ASP A CA 1
ATOM 1336 C C . ASP A 1 170 ? 2.235 -2.186 16.752 1.00 86.62 170 ASP A C 1
ATOM 1338 O O . ASP A 1 170 ? 3.222 -2.638 17.324 1.00 86.62 170 ASP A O 1
ATOM 1342 N N . HIS A 1 171 ? 1.455 -2.981 16.008 1.00 90.50 171 HIS A N 1
ATOM 1343 C CA . HIS A 1 171 ? 1.669 -4.427 15.817 1.00 90.50 171 HIS A CA 1
ATOM 1344 C C . HIS A 1 171 ? 1.725 -5.260 17.115 1.00 90.50 171 HIS A C 1
ATOM 1346 O O . HIS A 1 171 ? 2.079 -6.442 17.090 1.00 90.50 171 HIS A O 1
ATOM 1352 N N . ASN A 1 172 ? 1.324 -4.692 18.252 1.00 89.88 172 ASN A N 1
ATOM 1353 C CA . ASN A 1 172 ? 1.356 -5.360 19.539 1.00 89.88 172 ASN A CA 1
ATOM 1354 C C . ASN A 1 172 ? 0.110 -6.234 19.732 1.00 89.88 172 ASN A C 1
ATOM 1356 O O . ASN A 1 172 ? -1.012 -5.746 19.871 1.00 89.88 172 ASN A O 1
ATOM 1360 N N . ALA A 1 173 ? 0.314 -7.551 19.801 1.00 89.88 173 ALA A N 1
ATOM 1361 C CA . ALA A 1 173 ? -0.760 -8.531 19.947 1.00 89.88 173 ALA A CA 1
ATOM 1362 C C . ALA A 1 173 ? -1.533 -8.442 21.278 1.00 89.88 173 ALA A C 1
ATOM 1364 O O . ALA A 1 173 ? -2.592 -9.061 21.392 1.00 89.88 173 ALA A O 1
ATOM 1365 N N . THR A 1 174 ? -1.036 -7.700 22.274 1.00 91.38 174 THR A N 1
ATOM 1366 C CA . THR A 1 174 ? -1.754 -7.463 23.538 1.00 91.38 174 THR A CA 1
ATOM 1367 C C . THR A 1 174 ? -2.696 -6.259 23.471 1.00 91.38 174 THR A C 1
ATOM 1369 O O . THR A 1 174 ? -3.624 -6.170 24.274 1.00 91.38 174 THR A O 1
ATOM 1372 N N . LEU A 1 175 ? -2.509 -5.362 22.496 1.00 91.50 175 LEU A N 1
ATOM 1373 C CA . LEU A 1 175 ? -3.287 -4.134 22.321 1.00 91.50 175 LEU A CA 1
ATOM 1374 C C . LEU A 1 175 ? -4.223 -4.266 21.117 1.00 91.50 175 LEU A C 1
ATOM 1376 O O . LEU A 1 175 ? -3.969 -3.740 20.033 1.00 91.50 175 LEU A O 1
ATOM 1380 N N . ILE A 1 176 ? -5.313 -5.008 21.312 1.00 93.38 176 ILE A N 1
ATOM 1381 C CA . ILE A 1 176 ? -6.285 -5.319 20.259 1.00 93.38 176 ILE A CA 1
ATOM 1382 C C . ILE A 1 176 ? -7.399 -4.266 20.237 1.00 93.38 176 ILE A C 1
ATOM 1384 O O . ILE A 1 176 ? -8.116 -4.097 21.221 1.00 93.38 176 ILE A O 1
ATOM 1388 N N . LEU A 1 177 ? -7.589 -3.619 19.086 1.00 94.12 177 LEU A N 1
ATOM 1389 C CA . LEU A 1 177 ? -8.681 -2.676 18.827 1.00 94.12 177 LEU A CA 1
ATOM 1390 C C . LEU A 1 177 ? -9.926 -3.358 18.252 1.00 94.12 177 LEU A C 1
ATOM 1392 O O . LEU A 1 177 ? -11.038 -2.922 18.507 1.00 94.12 177 LEU A O 1
ATOM 1396 N N . GLY A 1 178 ? -9.776 -4.430 17.477 1.00 94.12 178 GLY A N 1
ATOM 1397 C CA . GLY A 1 178 ? -10.925 -5.075 16.843 1.00 94.12 178 GLY A CA 1
ATOM 1398 C C . GLY A 1 178 ? -10.589 -6.410 16.202 1.00 94.12 178 GLY A C 1
ATOM 1399 O O . GLY A 1 178 ? -9.424 -6.704 15.922 1.00 94.12 178 GLY A O 1
ATOM 1400 N N . ARG A 1 179 ? -11.611 -7.245 15.987 1.00 95.50 179 ARG A N 1
ATOM 1401 C CA . ARG A 1 179 ? -11.466 -8.561 15.346 1.00 95.50 179 ARG A CA 1
ATOM 1402 C C . ARG A 1 179 ? -12.610 -8.870 14.400 1.00 95.50 179 ARG A C 1
ATOM 1404 O O . ARG A 1 179 ? -13.771 -8.673 14.760 1.00 95.50 179 ARG A O 1
ATOM 1411 N N . THR A 1 180 ? -12.291 -9.451 13.242 1.00 94.75 180 THR A N 1
ATOM 1412 C CA . THR A 1 180 ? -13.315 -9.870 12.267 1.00 94.75 180 THR A CA 1
ATOM 1413 C C . THR A 1 180 ? -14.230 -10.938 12.850 1.00 94.75 180 THR A C 1
ATOM 1415 O O . THR A 1 180 ? -15.447 -10.852 12.726 1.00 94.75 180 THR A O 1
ATOM 1418 N N . LYS A 1 181 ? -13.670 -11.905 13.587 1.00 93.81 181 LYS A N 1
ATOM 1419 C CA . LYS A 1 181 ? -14.449 -12.979 14.220 1.00 93.81 181 LYS A CA 1
ATOM 1420 C C . LYS A 1 181 ? -15.348 -12.496 15.366 1.00 93.81 181 LYS A C 1
ATOM 1422 O O . LYS A 1 181 ? -16.360 -13.130 15.641 1.00 93.81 181 LYS A O 1
ATOM 1427 N N . ALA A 1 182 ? -14.977 -11.405 16.039 1.00 94.06 182 ALA A N 1
ATOM 1428 C CA . ALA A 1 182 ? -15.782 -10.806 17.107 1.00 94.06 182 ALA A CA 1
ATOM 1429 C C . ALA A 1 182 ? -16.832 -9.815 16.575 1.00 94.06 182 ALA A C 1
ATOM 1431 O O . ALA A 1 182 ? -17.634 -9.310 17.353 1.00 94.06 182 ALA A O 1
ATOM 1432 N N . GLY A 1 183 ? -16.811 -9.516 15.271 1.00 93.69 183 GLY A N 1
ATOM 1433 C CA . GLY A 1 183 ? -17.707 -8.545 14.653 1.00 93.69 183 GLY A CA 1
ATOM 1434 C C . GLY A 1 183 ? -17.380 -7.086 14.971 1.00 93.69 183 GLY A C 1
ATOM 1435 O O . GLY A 1 183 ? -18.183 -6.235 14.624 1.00 93.69 183 GLY A O 1
ATOM 1436 N N . THR A 1 184 ? -16.231 -6.794 15.593 1.00 94.88 184 THR A N 1
ATOM 1437 C CA . THR A 1 184 ? -15.788 -5.425 15.934 1.00 94.88 184 THR A CA 1
ATOM 1438 C C . THR A 1 184 ? -14.796 -4.838 14.932 1.00 94.88 184 THR A C 1
ATOM 1440 O O . THR A 1 184 ? -14.410 -3.683 15.054 1.00 94.88 184 THR A O 1
ATOM 1443 N N . LEU A 1 185 ? -14.355 -5.627 13.949 1.00 95.75 185 LEU A N 1
ATOM 1444 C CA . LEU A 1 185 ? -13.592 -5.169 12.789 1.00 95.75 185 LEU A CA 1
ATOM 1445 C C . LEU A 1 185 ? -14.301 -5.657 11.529 1.00 95.75 185 LEU A C 1
ATOM 1447 O O . LEU A 1 185 ? -14.557 -6.853 11.380 1.00 95.75 185 LEU A O 1
ATOM 1451 N N . GLN A 1 186 ? -14.578 -4.742 10.613 1.00 95.50 186 GLN A N 1
ATOM 1452 C CA . GLN A 1 186 ? -15.130 -5.029 9.300 1.00 95.50 186 GLN A CA 1
ATOM 1453 C C . GLN A 1 186 ? -14.136 -4.586 8.228 1.00 95.50 186 GLN A C 1
ATOM 1455 O O . GLN A 1 186 ? -13.553 -3.505 8.309 1.00 95.50 186 GLN A O 1
ATOM 1460 N N . LEU A 1 187 ? -13.937 -5.463 7.246 1.00 94.38 187 LEU A N 1
ATOM 1461 C CA . LEU A 1 187 ? -13.044 -5.270 6.111 1.00 94.38 187 LEU A CA 1
ATOM 1462 C C . LEU A 1 187 ? -13.835 -5.533 4.836 1.00 94.38 187 LEU A C 1
ATOM 1464 O O . LEU A 1 187 ? -14.490 -6.571 4.721 1.00 94.38 187 LEU A O 1
ATOM 1468 N N . GLU A 1 188 ? -13.755 -4.609 3.892 1.00 93.19 188 GLU A N 1
ATOM 1469 C CA . GLU A 1 188 ? -14.452 -4.683 2.613 1.00 93.19 188 GLU A CA 1
ATOM 1470 C C . GLU A 1 188 ? -13.540 -4.145 1.511 1.00 93.19 188 GLU A C 1
ATOM 1472 O O . GLU A 1 188 ? -12.832 -3.164 1.712 1.00 93.19 188 GLU A O 1
ATOM 1477 N N . GLU A 1 189 ? -13.523 -4.810 0.360 1.00 91.56 189 GLU A N 1
ATOM 1478 C CA . GLU A 1 189 ? -12.827 -4.312 -0.828 1.00 91.56 189 GLU A CA 1
ATOM 1479 C C . GLU A 1 189 ? -13.829 -3.532 -1.688 1.00 91.56 189 GLU A C 1
ATOM 1481 O O . GLU A 1 189 ? -14.877 -4.080 -2.033 1.00 91.56 189 GLU A O 1
ATOM 1486 N N . ASP A 1 190 ? -13.504 -2.291 -2.047 1.00 90.06 190 ASP A N 1
ATOM 1487 C CA . ASP A 1 190 ? -14.252 -1.471 -3.008 1.00 90.06 190 ASP A CA 1
ATOM 1488 C C . ASP A 1 190 ? -13.334 -0.957 -4.130 1.00 90.06 190 ASP A C 1
ATOM 1490 O O . ASP A 1 190 ? -12.163 -1.317 -4.186 1.00 90.06 190 ASP A O 1
ATOM 1494 N N . ASP A 1 191 ? -13.842 -0.121 -5.039 1.00 88.38 191 ASP A N 1
ATOM 1495 C CA . ASP A 1 191 ? -13.062 0.376 -6.183 1.00 88.38 191 ASP A CA 1
ATOM 1496 C C . ASP A 1 191 ? -11.884 1.289 -5.783 1.00 88.38 191 ASP A C 1
ATOM 1498 O O . ASP A 1 191 ? -10.974 1.507 -6.586 1.00 88.38 191 ASP A O 1
ATOM 1502 N N . ARG A 1 192 ? -11.868 1.816 -4.550 1.00 86.56 192 ARG A N 1
ATOM 1503 C CA . ARG A 1 192 ? -10.787 2.660 -4.023 1.00 86.56 192 ARG A CA 1
ATOM 1504 C C . ARG A 1 192 ? -9.729 1.835 -3.290 1.00 86.56 192 ARG A C 1
ATOM 1506 O O . ARG A 1 192 ? -8.542 2.164 -3.384 1.00 86.56 192 ARG A O 1
ATOM 1513 N N . GLY A 1 193 ? -10.121 0.803 -2.545 1.00 89.88 193 GLY A N 1
ATOM 1514 C CA . GLY A 1 193 ? -9.181 0.001 -1.764 1.00 89.88 193 GLY A CA 1
ATOM 1515 C C . GLY A 1 193 ? -9.814 -0.941 -0.743 1.00 89.88 193 GLY A C 1
ATOM 1516 O O . GLY A 1 193 ? -10.944 -1.398 -0.885 1.00 89.88 193 GLY A O 1
ATOM 1517 N N . LEU A 1 194 ? -9.057 -1.240 0.318 1.00 91.81 194 LEU A N 1
ATOM 1518 C CA . LEU A 1 194 ? -9.515 -2.035 1.456 1.00 91.81 194 LEU A CA 1
ATOM 1519 C C . LEU A 1 194 ? -10.105 -1.120 2.530 1.00 91.81 194 LEU A C 1
ATOM 1521 O O . LEU A 1 194 ? -9.399 -0.618 3.414 1.00 91.81 194 LEU A O 1
ATOM 1525 N N . LYS A 1 195 ? -11.417 -0.927 2.462 1.00 92.69 195 LYS A N 1
ATOM 1526 C CA . LYS A 1 195 ? -12.196 -0.218 3.466 1.00 92.69 195 LYS A CA 1
ATOM 1527 C C . LYS A 1 195 ? -12.181 -0.978 4.787 1.00 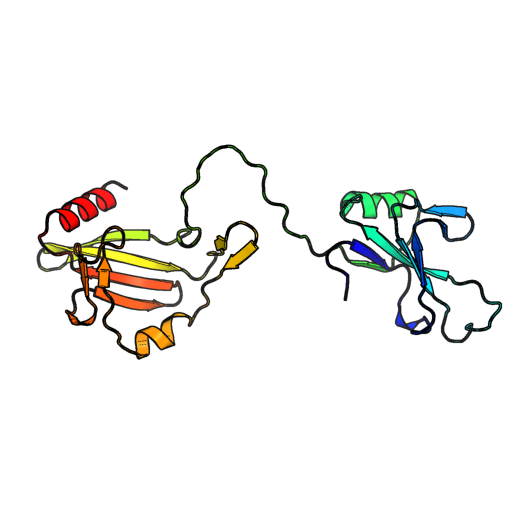92.69 195 LYS A C 1
ATOM 1529 O O . LYS A 1 195 ? -12.316 -2.200 4.842 1.00 92.69 195 LYS A O 1
ATOM 1534 N N . THR A 1 196 ? -12.004 -0.235 5.868 1.00 93.88 196 THR A N 1
ATOM 1535 C CA . THR A 1 196 ? -11.872 -0.747 7.228 1.00 93.88 196 THR A CA 1
ATOM 1536 C C . THR A 1 196 ? -12.781 0.037 8.161 1.00 93.88 196 THR A C 1
ATOM 1538 O O . THR A 1 196 ? -12.847 1.264 8.092 1.00 93.88 196 THR A O 1
ATOM 1541 N N . ALA A 1 197 ? -13.478 -0.675 9.040 1.00 94.62 197 ALA A N 1
ATOM 1542 C CA . ALA A 1 197 ? -14.261 -0.097 10.121 1.00 94.62 197 ALA A CA 1
ATOM 1543 C C . ALA A 1 197 ? -13.989 -0.876 11.411 1.00 94.62 197 ALA A C 1
ATOM 1545 O O . ALA A 1 197 ? -14.016 -2.104 11.408 1.00 94.62 197 ALA A O 1
ATOM 1546 N N . ILE A 1 198 ? -13.687 -0.174 12.500 1.00 95.31 198 ILE A N 1
ATOM 1547 C CA . ILE A 1 198 ? -13.355 -0.767 13.795 1.00 95.31 198 ILE A CA 1
ATOM 1548 C C . ILE A 1 198 ? -14.231 -0.126 14.859 1.00 95.31 198 ILE A C 1
ATOM 1550 O O . ILE A 1 198 ? -14.147 1.079 15.092 1.00 95.31 198 ILE A O 1
ATOM 1554 N N . ASP A 1 199 ? -15.041 -0.937 15.523 1.00 94.69 199 ASP A N 1
ATOM 1555 C CA . ASP A 1 199 ? -15.793 -0.525 16.702 1.00 94.69 199 ASP A CA 1
ATOM 1556 C C . ASP A 1 199 ? -14.826 -0.505 17.891 1.00 94.69 199 ASP A C 1
ATOM 1558 O O . ASP A 1 199 ? -14.393 -1.558 18.370 1.00 94.69 199 ASP A O 1
ATOM 1562 N N . LEU A 1 200 ? -14.428 0.696 18.321 1.00 93.88 200 LEU A N 1
ATOM 1563 C CA . LEU A 1 200 ? -13.359 0.851 19.301 1.00 93.88 200 LEU A CA 1
ATOM 1564 C C . LEU A 1 200 ? -13.813 0.374 20.690 1.00 93.88 200 LEU A C 1
ATOM 1566 O O . LEU A 1 200 ? -14.917 0.703 21.133 1.00 93.88 200 LEU A O 1
ATOM 1570 N N . PRO A 1 201 ? -12.973 -0.390 21.410 1.00 93.12 201 PRO A N 1
ATOM 1571 C CA . PRO A 1 201 ? -13.283 -0.830 22.757 1.00 93.12 201 PRO A CA 1
ATOM 1572 C C . PRO A 1 201 ? -13.059 0.311 23.753 1.00 93.12 201 PRO A C 1
ATOM 1574 O O . PRO A 1 201 ? -12.249 1.206 23.528 1.00 93.12 201 PRO A O 1
ATOM 1577 N N . GLU A 1 202 ? -13.688 0.226 24.923 1.00 90.94 202 GLU A N 1
ATOM 1578 C CA . GLU A 1 202 ? -13.530 1.197 26.017 1.00 90.94 202 GLU A CA 1
ATOM 1579 C C . GLU A 1 202 ? -12.205 1.015 26.788 1.00 90.94 202 GLU A C 1
ATOM 1581 O O . GLU A 1 202 ? -12.181 0.894 28.011 1.00 90.94 202 GLU A O 1
ATOM 1586 N N . THR A 1 203 ? -11.081 0.972 26.071 1.00 91.88 203 THR A N 1
ATOM 1587 C CA . THR A 1 203 ? -9.726 0.842 26.636 1.00 91.88 203 THR A CA 1
ATOM 1588 C C . THR A 1 203 ? -8.968 2.163 26.550 1.00 91.88 203 THR A C 1
ATOM 1590 O O . THR A 1 203 ? -9.287 3.001 25.709 1.00 91.88 203 THR A O 1
ATOM 1593 N N . GLY A 1 204 ? -7.939 2.345 27.387 1.00 92.12 204 GLY A N 1
ATOM 1594 C CA . GLY A 1 204 ? -7.073 3.532 27.326 1.00 92.12 204 GLY A CA 1
ATOM 1595 C C . GLY A 1 204 ? -6.450 3.717 25.940 1.00 92.12 204 GLY A C 1
ATOM 1596 O O . GLY A 1 204 ? -6.666 4.742 25.309 1.00 92.12 204 GLY A O 1
ATOM 1597 N N . ALA A 1 205 ? -5.824 2.665 25.403 1.00 91.12 205 ALA A N 1
ATOM 1598 C CA . ALA A 1 205 ? -5.190 2.706 24.084 1.00 91.12 205 ALA A CA 1
ATOM 1599 C C . ALA A 1 205 ? -6.158 3.107 22.955 1.00 91.12 205 ALA A C 1
ATOM 1601 O O . ALA A 1 205 ? -5.799 3.887 22.080 1.00 91.12 205 ALA A O 1
ATOM 1602 N N . ALA A 1 206 ? -7.396 2.606 22.973 1.00 92.19 206 ALA A N 1
ATOM 1603 C CA . ALA A 1 206 ? -8.393 2.970 21.968 1.00 92.19 206 ALA A CA 1
ATOM 1604 C C . ALA A 1 206 ? -8.855 4.433 22.089 1.00 92.19 206 ALA A C 1
ATOM 1606 O O . ALA A 1 206 ? -9.076 5.084 21.070 1.00 92.19 206 ALA A O 1
ATOM 1607 N N . LYS A 1 207 ? -8.970 4.957 23.316 1.00 92.50 207 LYS A N 1
ATOM 1608 C CA . LYS A 1 207 ? -9.303 6.368 23.574 1.00 92.50 207 LYS A CA 1
ATOM 1609 C C . LYS A 1 207 ? -8.181 7.294 23.124 1.00 92.50 207 LYS A C 1
ATOM 1611 O O . LYS A 1 207 ? -8.462 8.300 22.481 1.00 92.50 207 LYS A O 1
ATOM 1616 N N . ASP A 1 208 ? -6.937 6.914 23.398 1.00 92.44 208 ASP A N 1
ATOM 1617 C CA . ASP A 1 208 ? -5.757 7.665 22.975 1.00 92.44 208 ASP A CA 1
ATOM 1618 C C . ASP A 1 208 ? -5.661 7.709 21.442 1.00 92.44 208 ASP A C 1
ATOM 1620 O O . ASP A 1 208 ? -5.528 8.787 20.867 1.00 92.44 208 ASP A O 1
ATOM 1624 N N . ILE A 1 209 ? -5.841 6.563 20.765 1.00 90.94 209 ILE A N 1
ATOM 1625 C CA . ILE A 1 209 ? -5.912 6.482 19.294 1.00 90.94 209 ILE A CA 1
ATOM 1626 C C . ILE A 1 209 ? -7.028 7.384 18.754 1.00 90.94 209 ILE A C 1
ATOM 1628 O O . ILE A 1 209 ? -6.799 8.137 17.810 1.00 90.94 209 ILE A O 1
ATOM 1632 N N . ALA A 1 210 ? -8.231 7.320 19.335 1.00 91.00 210 ALA A N 1
ATOM 1633 C CA . ALA A 1 210 ? -9.359 8.127 18.879 1.00 91.00 210 ALA A CA 1
ATOM 1634 C C . ALA A 1 210 ? -9.066 9.628 18.997 1.00 91.00 210 ALA A C 1
ATOM 1636 O O . ALA A 1 210 ? -9.240 10.357 18.024 1.00 91.00 210 ALA A O 1
ATOM 1637 N N . ALA A 1 211 ? -8.540 10.069 20.141 1.00 91.00 211 ALA A N 1
ATOM 1638 C CA . ALA A 1 211 ? -8.160 11.461 20.357 1.00 91.00 211 ALA A CA 1
ATOM 1639 C C . ALA A 1 211 ? -7.046 11.919 19.399 1.00 91.00 211 ALA A C 1
ATOM 1641 O O . ALA A 1 211 ? -7.077 13.050 18.911 1.00 91.00 211 ALA A O 1
ATOM 1642 N N . SER A 1 212 ? -6.072 11.051 19.099 1.00 90.19 212 SER A N 1
ATOM 1643 C CA . SER A 1 212 ? -5.031 11.321 18.102 1.00 90.19 212 SER A CA 1
ATOM 1644 C C . SER A 1 212 ? -5.594 11.460 16.689 1.00 90.19 212 SER A C 1
ATOM 1646 O O . SER A 1 212 ? -5.162 12.339 15.960 1.00 90.19 212 SER A O 1
ATOM 1648 N N . VAL A 1 213 ? -6.569 10.641 16.298 1.00 88.44 213 VAL A N 1
ATOM 1649 C CA . VAL A 1 213 ? -7.188 10.742 14.966 1.00 88.44 213 VAL A CA 1
ATOM 1650 C C . VAL A 1 213 ? -8.086 11.978 14.857 1.00 88.44 213 VAL A C 1
ATOM 1652 O O . VAL A 1 213 ? -8.087 12.643 13.827 1.00 88.44 213 VAL A O 1
ATOM 1655 N N . GLU A 1 214 ? -8.828 12.327 15.911 1.00 87.12 214 GLU A N 1
ATOM 1656 C CA . GLU A 1 214 ? -9.716 13.502 15.920 1.00 87.12 214 GLU A CA 1
ATOM 1657 C C . GLU A 1 214 ? -8.962 14.836 15.795 1.00 87.12 214 GLU A C 1
ATOM 1659 O O . GLU A 1 214 ? -9.520 15.809 15.286 1.00 87.12 214 GLU A O 1
ATOM 1664 N N . ARG A 1 215 ? -7.703 14.897 16.244 1.00 87.94 215 ARG A N 1
ATOM 1665 C CA . ARG A 1 215 ? -6.883 16.120 16.200 1.00 87.94 215 ARG A CA 1
ATOM 1666 C C . ARG A 1 215 ? -6.017 16.274 14.941 1.00 87.94 215 ARG A C 1
ATOM 1668 O O . ARG A 1 215 ? -5.407 17.335 14.801 1.00 87.94 215 ARG A O 1
ATOM 1675 N N . GLY A 1 216 ? -5.992 15.268 14.060 1.00 75.06 216 GLY A N 1
ATOM 1676 C CA . GLY A 1 216 ? -5.113 15.195 12.878 1.00 75.06 216 GLY A CA 1
ATOM 1677 C C . GLY A 1 216 ? -3.646 14.948 13.212 1.00 75.06 216 GLY A C 1
ATOM 1678 O O . GLY A 1 216 ? -2.822 15.204 12.309 1.00 75.06 216 GLY A O 1
#

Radius of gyration: 29.48 Å; chains: 1; bounding box: 60×36×79 Å

Sequence (216 aa):
MPYANEHSARLRDPDDFDADSFRRTKGGTIYGSKKVPETIGIVWGKLKGKAKPDDPPIPQALRFPTENWTESEAKKWLEDNEIKFVLFEPAEEEKTAPEKDGVERRFLATAAGAEMRIDRTADGKSRLTGYAAVFEPAEADIFGMFTEKVRLGAFRRALAAKADVRALVDHNATLILGRTKAGTLQLEEDDRGLKTAIDLPETGAAKDIAASVERG

Secondary structure (DSSP, 8-state):
---TTEEEEESS-GGGB-TT--EEEEEEEETTTEEEEEEEEEEEEPBTT---TTSPPEEEEEEEETTT--HHHHHHHHHHTT---SEEEPPP---PPPP--S------GGGTT--EEEEE-TTS-EEEEEEEEE-TT-EEEETTTEEEE--TTTTHHHHHTT---EEESTT-TTSEEEETTTTSEEEEE-SSEEEEEEE--SSHHHHHHHHHHHT-

InterPro domains:
  IPR006433 Prohead protease [TIGR01543] (128-216)
  IPR054613 Prohead serine protease domain [PF04586] (117-216)